Protein AF-A0A242MKW3-F1 (afdb_monomer_lite)

Radius of gyration: 62.25 Å; chains: 1; bounding box: 145×125×154 Å

Structure (mmCIF, N/CA/C/O backbone):
data_AF-A0A242MKW3-F1
#
_entry.id   AF-A0A242MKW3-F1
#
loop_
_atom_site.group_PDB
_atom_site.id
_atom_site.type_symbol
_atom_site.label_atom_id
_atom_site.label_alt_id
_atom_site.label_comp_id
_atom_site.label_asym_id
_atom_site.label_entity_id
_atom_site.label_seq_id
_atom_site.pdbx_PDB_ins_code
_atom_site.Cartn_x
_atom_site.Cartn_y
_atom_site.Cartn_z
_atom_site.occupancy
_atom_site.B_iso_or_equiv
_atom_site.auth_seq_id
_atom_site.auth_comp_id
_atom_site.auth_asym_id
_atom_site.auth_atom_id
_atom_site.pdbx_PDB_model_num
ATOM 1 N N . MET A 1 1 ? 58.991 38.875 18.013 1.00 50.00 1 MET A N 1
ATOM 2 C CA . MET A 1 1 ? 57.737 38.334 18.580 1.00 50.00 1 MET A CA 1
ATOM 3 C C . MET A 1 1 ? 56.858 37.860 17.436 1.00 50.00 1 MET A C 1
ATOM 5 O O . MET A 1 1 ? 56.317 38.708 16.744 1.00 50.00 1 MET A O 1
ATOM 9 N N . SER A 1 2 ? 56.806 36.548 17.190 1.00 48.56 2 SER A N 1
ATOM 10 C CA . SER A 1 2 ? 55.706 35.804 16.541 1.00 48.56 2 SER A CA 1
ATOM 11 C C . SER A 1 2 ? 56.197 34.374 16.295 1.00 48.56 2 SER A C 1
ATOM 13 O O . SER A 1 2 ? 57.081 34.155 15.473 1.00 48.56 2 SER A O 1
ATOM 15 N N . ASN A 1 3 ? 55.672 33.430 17.076 1.00 47.84 3 ASN A N 1
ATOM 16 C CA . ASN A 1 3 ? 55.933 31.993 16.971 1.00 47.84 3 ASN A CA 1
ATOM 17 C C . ASN A 1 3 ? 54.931 31.351 15.998 1.00 47.84 3 ASN A C 1
ATOM 19 O O . ASN A 1 3 ? 53.739 31.634 16.129 1.00 47.84 3 ASN A O 1
ATOM 23 N N . PRO A 1 4 ? 55.343 30.425 15.117 1.00 61.53 4 PRO A N 1
ATOM 24 C CA . PRO A 1 4 ? 54.418 29.502 14.475 1.00 61.53 4 PRO A CA 1
ATOM 25 C C . PRO A 1 4 ? 54.281 28.222 15.318 1.00 61.53 4 PRO A C 1
ATOM 27 O O . PRO A 1 4 ? 55.251 27.500 15.547 1.00 61.53 4 PRO A O 1
ATOM 30 N N . LEU A 1 5 ? 53.066 27.944 15.794 1.00 60.34 5 LEU A N 1
ATOM 31 C CA . LEU A 1 5 ? 52.715 26.680 16.443 1.00 60.34 5 LEU A CA 1
ATOM 32 C C . LEU A 1 5 ? 52.482 25.604 15.375 1.00 60.34 5 LEU A C 1
ATOM 34 O O . LEU A 1 5 ? 51.561 25.702 14.567 1.00 60.34 5 LEU A O 1
ATOM 38 N N . ALA A 1 6 ? 53.327 24.575 15.396 1.00 52.78 6 ALA A N 1
ATOM 39 C CA . ALA A 1 6 ? 53.144 23.334 14.661 1.00 52.78 6 ALA A CA 1
ATOM 40 C C . ALA A 1 6 ? 52.094 22.463 15.372 1.00 52.78 6 ALA A C 1
ATOM 42 O O . ALA A 1 6 ? 52.237 22.155 16.554 1.00 52.78 6 ALA A O 1
ATOM 43 N N . ILE A 1 7 ? 51.051 22.058 14.647 1.00 59.72 7 ILE A N 1
ATOM 44 C CA . ILE A 1 7 ? 50.047 21.093 15.107 1.00 59.72 7 ILE A CA 1
ATOM 45 C C . ILE A 1 7 ? 50.368 19.757 14.436 1.00 59.72 7 ILE A C 1
ATOM 47 O O . ILE A 1 7 ? 50.212 19.598 13.227 1.00 59.72 7 ILE A O 1
ATOM 51 N N . THR A 1 8 ? 50.857 18.806 15.226 1.00 57.66 8 THR A N 1
ATOM 52 C CA . THR A 1 8 ? 51.088 17.415 14.832 1.00 57.66 8 THR A CA 1
ATOM 53 C C . THR A 1 8 ? 49.835 16.583 15.126 1.00 57.66 8 THR A C 1
ATOM 55 O O . THR A 1 8 ? 49.291 16.608 16.228 1.00 57.66 8 THR A O 1
ATOM 58 N N . LEU A 1 9 ? 49.352 15.852 14.120 1.00 50.09 9 LEU A N 1
ATOM 59 C CA . LEU A 1 9 ? 48.232 14.911 14.223 1.00 50.09 9 LEU A CA 1
ATOM 60 C C . LEU A 1 9 ? 48.718 13.557 14.775 1.00 50.09 9 LEU A C 1
ATOM 62 O O . LEU A 1 9 ? 49.726 13.042 14.280 1.00 50.09 9 LEU A O 1
ATOM 66 N N . PRO A 1 10 ? 48.016 12.924 15.735 1.00 58.62 10 PRO A N 1
ATOM 67 C CA . PRO A 1 10 ? 48.330 11.565 16.146 1.00 58.62 10 PRO A CA 1
ATOM 68 C C . PRO A 1 10 ? 47.709 10.541 15.188 1.00 58.62 10 PRO A C 1
ATOM 70 O O . PRO A 1 10 ? 46.514 10.543 14.896 1.00 58.62 10 PRO A O 1
ATOM 73 N N . THR A 1 11 ? 48.561 9.633 14.721 1.00 53.22 11 THR A N 1
ATOM 74 C CA . THR A 1 11 ? 48.192 8.452 13.940 1.00 53.22 11 THR A CA 1
ATOM 75 C C . THR A 1 11 ? 47.684 7.375 14.900 1.00 53.22 11 THR A C 1
ATOM 77 O O . THR A 1 11 ? 48.479 6.765 15.610 1.00 53.22 11 THR A O 1
ATOM 80 N N . SER A 1 12 ? 46.378 7.110 14.923 1.00 51.88 12 SER A N 1
ATOM 81 C CA . SER A 1 12 ? 45.807 5.960 15.638 1.00 51.88 12 SER A CA 1
ATOM 82 C C . SER A 1 12 ? 45.319 4.922 14.631 1.00 51.88 12 SER A C 1
ATOM 84 O O . SER A 1 12 ? 44.265 5.065 14.019 1.00 51.88 12 SER A O 1
ATOM 86 N N . ARG A 1 13 ? 46.121 3.867 14.448 1.00 47.00 13 ARG A N 1
ATOM 87 C CA . ARG A 1 13 ? 45.724 2.634 13.758 1.00 47.00 13 ARG A CA 1
ATOM 88 C C . ARG A 1 13 ? 44.788 1.843 14.675 1.00 47.00 13 ARG A C 1
ATOM 90 O O . ARG A 1 13 ? 45.246 1.296 15.674 1.00 47.00 13 ARG A O 1
ATOM 97 N N . LEU A 1 14 ? 43.505 1.765 14.329 1.00 48.56 14 LEU A N 1
ATOM 98 C CA . LEU A 1 14 ? 42.605 0.739 14.851 1.00 48.56 14 LEU A CA 1
ATOM 99 C C . LEU A 1 14 ? 42.633 -0.473 13.914 1.00 48.56 14 LEU A C 1
ATOM 101 O O . LEU A 1 14 ? 42.330 -0.365 12.727 1.00 48.56 14 LEU A O 1
ATOM 105 N N . SER A 1 15 ? 42.996 -1.624 14.471 1.00 55.66 15 SER A N 1
ATOM 106 C CA . SER A 1 15 ? 42.821 -2.947 13.871 1.00 55.66 15 SER A CA 1
ATOM 107 C C . SER A 1 15 ? 41.374 -3.420 14.067 1.00 55.66 15 SER A C 1
ATOM 109 O O . SER A 1 15 ? 40.888 -3.346 15.196 1.00 55.66 15 SER A O 1
ATOM 111 N N . PRO A 1 16 ? 40.689 -3.974 13.052 1.00 56.19 16 PRO A N 1
ATOM 112 C CA . PRO A 1 16 ? 39.474 -4.746 13.277 1.00 56.19 16 PRO A CA 1
ATOM 113 C C . PRO A 1 16 ? 39.817 -6.223 13.529 1.00 56.19 16 PRO A C 1
ATOM 115 O O . PRO A 1 16 ? 40.355 -6.916 12.667 1.00 56.19 16 PRO A O 1
ATOM 118 N N . VAL A 1 17 ? 39.491 -6.700 14.730 1.00 53.84 17 VAL A N 1
ATOM 119 C CA . VAL A 1 17 ? 39.412 -8.126 15.069 1.00 53.84 17 VAL A CA 1
ATOM 120 C C . VAL A 1 17 ? 38.092 -8.664 14.510 1.00 53.84 17 VAL A C 1
ATOM 122 O O . VAL A 1 17 ? 37.020 -8.195 14.884 1.00 53.84 17 VAL A O 1
ATOM 125 N N . LEU A 1 18 ? 38.174 -9.631 13.597 1.00 54.66 18 LEU A N 1
ATOM 126 C CA . LEU A 1 18 ? 37.039 -10.421 13.114 1.00 54.66 18 LEU A CA 1
ATOM 127 C C . LEU A 1 18 ? 36.688 -11.506 14.149 1.00 54.66 18 LEU A C 1
ATOM 129 O O . LEU A 1 18 ? 37.595 -12.231 14.562 1.00 54.66 18 LEU A O 1
ATOM 133 N N . PRO A 1 19 ? 35.413 -11.689 14.537 1.00 54.78 19 PRO A N 1
ATOM 134 C CA . PRO A 1 19 ? 34.991 -12.890 15.240 1.00 54.78 19 PRO A CA 1
ATOM 135 C C . PRO A 1 19 ? 34.724 -14.028 14.244 1.00 54.78 19 PRO A C 1
ATOM 137 O O . PRO A 1 19 ? 33.912 -13.917 13.325 1.00 54.78 19 PRO A O 1
ATOM 140 N N . THR A 1 20 ? 35.420 -15.140 14.451 1.00 55.97 20 THR A N 1
ATOM 141 C CA . THR A 1 20 ? 35.155 -16.447 13.851 1.00 55.97 20 THR A CA 1
ATOM 142 C C . THR A 1 20 ? 33.848 -17.023 14.401 1.00 55.97 20 THR A C 1
ATOM 144 O O . THR A 1 20 ? 33.687 -17.201 15.606 1.00 55.97 20 THR A O 1
ATOM 147 N N . VAL A 1 21 ? 32.909 -17.330 13.507 1.00 54.38 21 VAL A N 1
ATOM 148 C CA . VAL A 1 21 ? 31.684 -18.092 13.797 1.00 54.38 21 VAL A CA 1
ATOM 149 C C . VAL A 1 21 ? 31.983 -19.595 13.692 1.00 54.38 21 VAL A C 1
ATOM 151 O O . VAL A 1 21 ? 32.580 -20.004 12.693 1.00 54.38 21 VAL A O 1
ATOM 154 N N . PRO A 1 22 ? 31.588 -20.432 14.669 1.00 55.25 22 PRO A N 1
ATOM 155 C CA . PRO A 1 22 ? 31.673 -21.881 14.538 1.00 55.25 22 PRO A CA 1
ATOM 156 C C . PRO A 1 22 ? 30.550 -22.427 13.644 1.00 55.25 22 PRO A C 1
ATOM 158 O O . PRO A 1 22 ? 29.393 -22.016 13.727 1.00 55.25 22 PRO A O 1
ATOM 161 N N . VAL A 1 23 ? 30.928 -23.367 12.780 1.00 46.97 23 VAL A N 1
ATOM 162 C CA . VAL A 1 23 ? 30.043 -24.160 11.923 1.00 46.97 23 VAL A CA 1
ATOM 163 C C . VAL A 1 23 ? 29.482 -25.298 12.771 1.00 46.97 23 VAL A C 1
ATOM 165 O O . VAL A 1 23 ? 30.193 -26.265 13.038 1.00 46.97 23 VAL A O 1
ATOM 168 N N . ASP A 1 24 ? 28.229 -25.179 13.208 1.00 38.69 24 ASP A N 1
ATOM 169 C CA . ASP A 1 24 ? 27.531 -26.274 13.878 1.00 38.69 24 ASP A CA 1
ATOM 170 C C . ASP A 1 24 ? 26.937 -27.260 12.868 1.00 38.69 24 ASP A C 1
ATOM 172 O O . ASP A 1 24 ? 26.276 -26.908 11.886 1.00 38.69 24 ASP A O 1
ATOM 176 N N . LEU A 1 25 ? 27.230 -28.525 13.153 1.00 44.09 25 LEU A N 1
ATOM 177 C CA . LEU A 1 25 ? 26.856 -29.730 12.437 1.00 44.09 25 LEU A CA 1
ATOM 178 C C . LEU A 1 25 ? 25.340 -29.829 12.215 1.00 44.09 25 LEU A C 1
ATOM 180 O O . LEU A 1 25 ? 24.537 -29.803 13.148 1.00 44.09 25 LEU A O 1
ATOM 184 N N . PHE A 1 26 ? 24.969 -30.081 10.960 1.00 39.16 26 PHE A N 1
ATOM 185 C CA . PHE A 1 26 ? 23.653 -30.565 10.557 1.00 39.16 26 PHE A CA 1
ATOM 186 C C . PHE A 1 26 ? 23.386 -31.941 11.193 1.00 39.16 26 PHE A C 1
ATOM 188 O O . PHE A 1 26 ? 23.800 -32.981 10.683 1.00 39.16 26 PHE A O 1
ATOM 195 N N . ALA A 1 27 ? 22.684 -31.945 12.326 1.00 40.56 27 ALA A N 1
ATOM 196 C CA . ALA A 1 27 ? 22.123 -33.147 12.922 1.00 40.56 27 ALA A CA 1
ATOM 197 C C . ALA A 1 27 ? 20.841 -33.551 12.174 1.00 40.56 27 ALA A C 1
ATOM 199 O O . ALA A 1 27 ? 19.815 -32.869 12.195 1.00 40.56 27 ALA A O 1
ATOM 200 N N . THR A 1 28 ? 20.928 -34.702 11.519 1.00 43.47 28 THR A N 1
ATOM 201 C CA . THR A 1 28 ? 19.850 -35.507 10.941 1.00 43.47 28 THR A CA 1
ATOM 202 C C . THR A 1 28 ? 18.649 -35.657 11.882 1.00 43.47 28 THR A C 1
ATOM 204 O O . THR A 1 28 ? 18.750 -36.286 12.934 1.00 43.47 28 THR A O 1
ATOM 207 N N . ARG A 1 29 ? 17.476 -35.157 11.470 1.00 40.22 29 ARG A N 1
ATOM 208 C CA . ARG A 1 29 ? 16.174 -35.548 12.035 1.00 40.22 29 ARG A CA 1
ATOM 209 C C . ARG A 1 29 ? 15.461 -36.493 11.072 1.00 40.22 29 ARG A C 1
ATOM 211 O O . ARG A 1 29 ? 14.950 -36.076 10.037 1.00 40.22 29 ARG A O 1
ATOM 218 N N . HIS A 1 30 ? 15.409 -37.767 11.451 1.00 40.28 30 HIS A N 1
ATOM 219 C CA . HIS A 1 30 ? 14.492 -38.746 10.882 1.00 40.28 30 HIS A CA 1
ATOM 220 C C . HIS A 1 30 ? 13.052 -38.401 11.287 1.00 40.28 30 HIS A C 1
ATOM 222 O O . HIS A 1 30 ? 12.719 -38.398 12.469 1.00 40.28 30 HIS A O 1
ATOM 228 N N . ALA A 1 31 ? 12.192 -38.147 10.301 1.00 38.94 31 ALA A N 1
ATOM 229 C CA . ALA A 1 31 ? 10.743 -38.120 10.458 1.00 38.94 31 ALA A CA 1
ATOM 230 C C . ALA A 1 31 ? 10.153 -39.273 9.633 1.00 38.94 31 ALA A C 1
ATOM 232 O O . ALA A 1 31 ? 9.879 -39.126 8.444 1.00 38.94 31 ALA A O 1
ATOM 233 N N . ALA A 1 32 ? 9.998 -40.442 10.257 1.00 41.62 32 ALA A N 1
ATOM 234 C CA . ALA A 1 32 ? 9.252 -41.551 9.676 1.00 41.62 32 ALA A CA 1
ATOM 235 C C . ALA A 1 32 ? 7.781 -41.432 10.091 1.00 41.62 32 ALA A C 1
ATOM 237 O O . ALA A 1 32 ? 7.431 -41.440 11.271 1.00 41.62 32 ALA A O 1
ATOM 238 N N . ARG A 1 33 ? 6.940 -41.262 9.073 1.00 42.91 33 ARG A N 1
ATOM 239 C CA . ARG A 1 33 ? 5.485 -41.162 9.135 1.00 42.91 33 ARG A CA 1
ATOM 240 C C . ARG A 1 33 ? 4.873 -42.473 9.630 1.00 42.91 33 ARG A C 1
ATOM 242 O O . ARG A 1 33 ? 5.120 -43.531 9.063 1.00 42.91 33 ARG A O 1
ATOM 249 N N . SER A 1 34 ? 4.015 -42.358 10.638 1.00 39.62 34 SER A N 1
ATOM 250 C CA . SER A 1 34 ? 3.065 -43.390 11.045 1.00 39.62 34 SER A CA 1
ATOM 251 C C . SER A 1 34 ? 1.879 -43.405 10.073 1.00 39.62 34 SER A C 1
ATOM 253 O O . SER A 1 34 ? 1.185 -42.398 9.916 1.00 39.62 34 SER A O 1
ATOM 255 N N . CYS A 1 35 ? 1.666 -44.533 9.396 1.00 39.25 35 CYS A N 1
ATOM 256 C CA . CYS A 1 35 ? 0.454 -44.836 8.640 1.00 39.25 35 CYS A CA 1
ATOM 257 C C . CYS A 1 35 ? 0.273 -46.352 8.544 1.00 39.25 35 CYS A C 1
ATOM 259 O O . CYS A 1 35 ? 0.926 -46.989 7.729 1.00 39.25 35 CYS A O 1
ATOM 261 N N . SER A 1 36 ? -0.662 -46.904 9.317 1.00 39.59 36 SER A N 1
ATOM 262 C CA . SER A 1 36 ? -1.521 -48.001 8.850 1.00 39.59 36 SER A CA 1
ATOM 263 C C . SER A 1 36 ? -2.632 -48.257 9.863 1.00 39.59 36 SER A C 1
ATOM 265 O O . SER A 1 36 ? -2.422 -48.758 10.963 1.00 39.59 36 SER A O 1
ATOM 267 N N . ARG A 1 37 ? -3.826 -47.847 9.443 1.00 39.62 37 ARG A N 1
ATOM 268 C CA . ARG A 1 37 ? -5.125 -47.942 10.098 1.00 39.62 37 ARG A CA 1
ATOM 269 C C . ARG A 1 37 ? -5.797 -49.205 9.557 1.00 39.62 37 ARG A C 1
ATOM 271 O O . ARG A 1 37 ? -5.978 -49.303 8.348 1.00 39.62 37 ARG A O 1
ATOM 278 N N . TRP A 1 38 ? -6.149 -50.149 10.423 1.00 43.50 38 TRP A N 1
ATOM 279 C CA . TRP A 1 38 ? -7.008 -51.295 10.109 1.00 43.50 38 TRP A CA 1
ATOM 280 C C . TRP A 1 38 ? -8.110 -51.404 11.175 1.00 43.50 38 TRP A C 1
ATOM 282 O O . TRP A 1 38 ? -7.868 -51.096 12.338 1.00 43.50 38 TRP A O 1
ATOM 292 N N . PHE A 1 39 ? -9.280 -51.878 10.729 1.00 38.06 39 PHE A N 1
ATOM 293 C CA . PHE A 1 39 ? -10.503 -52.272 11.454 1.00 38.06 39 PHE A CA 1
ATOM 294 C C . PHE A 1 39 ? -11.640 -51.238 11.675 1.00 38.06 39 PHE A C 1
ATOM 296 O O . PHE A 1 39 ? -11.553 -50.294 12.453 1.00 38.06 39 PHE A O 1
ATOM 303 N N . HIS A 1 40 ? -12.744 -51.487 10.952 1.00 42.50 40 HIS A N 1
ATOM 304 C CA . HIS A 1 40 ? -14.164 -51.180 11.255 1.00 42.50 40 HIS A CA 1
ATOM 305 C C . HIS A 1 40 ? -14.699 -52.164 12.350 1.00 42.50 40 HIS A C 1
ATOM 307 O O . HIS A 1 40 ? -13.911 -53.050 12.688 1.00 42.50 40 HIS A O 1
ATOM 313 N N . PRO A 1 41 ? -15.972 -52.158 12.864 1.00 57.44 41 PRO A N 1
ATOM 314 C CA . PRO A 1 41 ? -17.213 -51.502 12.382 1.00 57.44 41 PRO A CA 1
ATOM 315 C C . PRO A 1 41 ? -18.259 -51.016 13.446 1.00 57.44 41 PRO A C 1
ATOM 317 O O . PRO A 1 41 ? -18.102 -51.192 14.646 1.00 57.44 41 PRO A O 1
ATOM 320 N N . LEU A 1 42 ? -19.378 -50.476 12.923 1.00 42.41 42 LEU A N 1
ATOM 321 C CA . LEU A 1 42 ? -20.772 -50.455 13.432 1.00 42.41 42 LEU A CA 1
ATOM 322 C C . LEU A 1 42 ? -21.115 -49.842 14.814 1.00 42.41 42 LEU A C 1
ATOM 324 O O . LEU A 1 42 ? -20.873 -50.449 15.852 1.00 42.41 42 LEU A O 1
ATOM 328 N N . ARG A 1 43 ? -21.958 -48.790 14.806 1.00 39.66 43 ARG A N 1
ATOM 329 C CA . ARG A 1 43 ? -23.294 -48.823 15.446 1.00 39.66 43 ARG A CA 1
ATOM 330 C C . ARG A 1 43 ? -24.171 -47.622 15.073 1.00 39.66 43 ARG A C 1
ATOM 332 O O . ARG A 1 43 ? -23.730 -46.481 15.072 1.00 39.66 43 ARG A O 1
ATOM 339 N N . ALA A 1 44 ? -25.428 -47.934 14.772 1.00 43.41 44 ALA A N 1
ATOM 340 C CA . ALA A 1 44 ? -26.536 -47.014 14.566 1.00 43.41 44 ALA A CA 1
ATOM 341 C C . ALA A 1 44 ? -27.150 -46.564 15.904 1.00 43.41 44 ALA A C 1
ATOM 343 O O . ALA A 1 44 ? -27.216 -47.373 16.828 1.00 43.41 44 ALA A O 1
ATOM 344 N N . ALA A 1 45 ? -27.671 -45.334 15.964 1.00 42.06 45 ALA A N 1
ATOM 345 C CA . ALA A 1 45 ? -28.855 -44.965 16.749 1.00 42.06 45 ALA A CA 1
ATOM 346 C C . ALA A 1 45 ? -29.348 -43.561 16.350 1.00 42.06 45 ALA A C 1
ATOM 348 O O . ALA A 1 45 ? -28.590 -42.595 16.363 1.00 42.06 45 ALA A O 1
ATOM 349 N N . MET A 1 46 ? -30.630 -43.481 15.996 1.00 45.88 46 MET A N 1
ATOM 350 C CA . MET A 1 46 ? -31.421 -42.257 15.856 1.00 45.88 46 MET A CA 1
ATOM 351 C C . MET A 1 46 ? -31.741 -41.637 17.225 1.00 45.88 46 MET A C 1
ATOM 353 O O . MET A 1 46 ? -32.026 -42.389 18.153 1.00 45.88 46 MET A O 1
ATOM 357 N N . ALA A 1 47 ? -31.849 -40.304 17.305 1.00 41.34 47 ALA A N 1
ATOM 358 C CA . ALA A 1 47 ? -32.839 -39.613 18.144 1.00 41.34 47 ALA A CA 1
ATOM 359 C C . ALA A 1 47 ? -32.962 -38.121 17.766 1.00 41.34 47 ALA A C 1
ATOM 361 O O . ALA A 1 47 ? -31.976 -37.397 17.672 1.00 41.34 47 ALA A O 1
ATOM 362 N N . VAL A 1 48 ? -34.207 -37.695 17.564 1.00 46.41 48 VAL A N 1
ATOM 363 C CA . VAL A 1 48 ? -34.705 -36.336 17.295 1.00 46.41 48 VAL A CA 1
ATOM 364 C C . VAL A 1 48 ? -35.150 -35.704 18.622 1.00 46.41 48 VAL A C 1
ATOM 366 O O . VAL A 1 48 ? -35.832 -36.410 19.356 1.00 46.41 48 VAL A O 1
ATOM 369 N N . LEU A 1 49 ? -34.853 -34.420 18.906 1.00 43.69 49 LEU A N 1
ATOM 370 C CA . LEU A 1 49 ? -35.825 -33.386 19.357 1.00 43.69 49 LEU A CA 1
ATOM 371 C C . LEU A 1 49 ? -35.167 -32.010 19.630 1.00 43.69 49 LEU A C 1
ATOM 373 O O . LEU A 1 49 ? -34.026 -31.921 20.068 1.00 43.69 49 LEU A O 1
ATOM 377 N N . ALA A 1 50 ? -35.932 -30.947 19.371 1.00 42.09 50 ALA A N 1
ATOM 378 C CA . ALA A 1 50 ? -35.589 -29.523 19.420 1.00 42.09 50 ALA A CA 1
ATOM 379 C C . ALA A 1 50 ? -35.826 -28.846 20.793 1.00 42.09 50 ALA A C 1
ATOM 381 O O . ALA A 1 50 ? -36.696 -29.291 21.533 1.00 42.09 50 ALA A O 1
ATOM 382 N N . CYS A 1 51 ? -35.122 -27.732 21.081 1.00 32.53 51 CYS A N 1
ATOM 383 C CA . CYS A 1 51 ? -35.694 -26.383 21.326 1.00 32.53 51 CYS A CA 1
ATOM 384 C C . CYS A 1 51 ? -34.661 -25.340 21.836 1.00 32.53 51 CYS A C 1
ATOM 386 O O . CYS A 1 51 ? -33.965 -25.554 22.819 1.00 32.53 51 CYS A O 1
ATOM 388 N N . ALA A 1 52 ? -34.634 -24.210 21.115 1.00 44.38 52 ALA A N 1
ATOM 389 C CA . ALA A 1 52 ? -34.286 -22.807 21.408 1.00 44.38 52 ALA A CA 1
ATOM 390 C C . ALA A 1 52 ? -33.547 -22.362 22.699 1.00 44.38 52 ALA A C 1
ATOM 392 O O . ALA A 1 52 ? -33.987 -22.613 23.815 1.00 44.38 52 ALA A O 1
ATOM 393 N N . GLY A 1 53 ? -32.553 -21.476 22.507 1.00 36.00 53 GLY A N 1
ATOM 394 C CA . GLY A 1 53 ? -32.029 -20.544 23.519 1.00 36.00 53 GLY A CA 1
ATOM 395 C C . GLY A 1 53 ? -30.865 -19.679 22.999 1.00 36.00 53 GLY A C 1
ATOM 396 O O . GLY A 1 53 ? -29.776 -20.182 22.764 1.00 36.00 53 GLY A O 1
ATOM 397 N N . PHE A 1 54 ? -31.123 -18.388 22.788 1.00 44.59 54 PHE A N 1
ATOM 398 C CA . PHE A 1 54 ? -30.262 -17.324 22.233 1.00 44.59 54 PHE A CA 1
ATOM 399 C C . PHE A 1 54 ? -29.113 -16.891 23.174 1.00 44.59 54 PHE A C 1
ATOM 401 O O . PHE A 1 54 ? -29.427 -16.580 24.315 1.00 44.59 54 PHE A O 1
ATOM 408 N N . VAL A 1 55 ? -27.868 -16.706 22.685 1.00 41.59 55 VAL A N 1
ATOM 409 C CA . VAL A 1 55 ? -26.926 -15.618 23.086 1.00 41.59 55 VAL A CA 1
ATOM 410 C C . VAL A 1 55 ? -25.943 -15.321 21.932 1.00 41.59 55 VAL A C 1
ATOM 412 O O . VAL A 1 55 ? -25.437 -16.226 21.275 1.00 41.59 55 VAL A O 1
ATOM 415 N N . GLN A 1 56 ? -25.718 -14.030 21.673 1.00 44.34 56 GLN A N 1
ATOM 416 C CA . GLN A 1 56 ? -24.922 -13.437 20.592 1.00 44.34 56 GLN A CA 1
ATOM 417 C C . GLN A 1 56 ? -23.403 -13.378 20.856 1.00 44.34 56 GLN A C 1
ATOM 419 O O . GLN A 1 56 ? -22.961 -13.345 21.999 1.00 44.34 56 GLN A O 1
ATOM 424 N N . ALA A 1 57 ? -22.678 -13.175 19.743 1.00 38.38 57 ALA A N 1
ATOM 425 C CA . ALA A 1 57 ? -21.402 -12.458 19.579 1.00 38.38 57 ALA A CA 1
ATOM 426 C C . ALA A 1 57 ? -20.107 -13.286 19.437 1.00 38.38 57 ALA A C 1
ATOM 428 O O . ALA A 1 57 ? -19.381 -13.524 20.393 1.00 38.38 57 ALA A O 1
ATOM 429 N N . ALA A 1 58 ? -19.751 -13.568 18.179 1.00 36.88 58 ALA A N 1
ATOM 430 C CA . ALA A 1 58 ? -18.386 -13.434 17.662 1.00 36.88 58 ALA A CA 1
ATOM 431 C C . ALA A 1 58 ? -18.461 -13.326 16.129 1.00 36.88 58 ALA A C 1
ATOM 433 O O . ALA A 1 58 ? -18.780 -14.294 15.440 1.00 36.88 58 ALA A O 1
ATOM 434 N N . THR A 1 59 ? -18.213 -12.140 15.574 1.00 45.16 59 THR A N 1
ATOM 435 C CA . THR A 1 59 ? -18.103 -11.928 14.125 1.00 45.16 59 THR A CA 1
ATOM 436 C C . THR A 1 59 ? -16.771 -12.486 13.627 1.00 45.16 59 THR A C 1
ATOM 438 O O . THR A 1 59 ? -15.801 -11.760 13.419 1.00 45.16 59 THR A O 1
ATOM 441 N N . ALA A 1 60 ? -16.721 -13.803 13.438 1.00 36.16 60 ALA A N 1
ATOM 442 C CA . ALA A 1 60 ? -15.679 -14.451 12.659 1.00 36.16 60 ALA A CA 1
ATOM 443 C C . ALA A 1 60 ? -15.907 -14.126 11.175 1.00 36.16 60 ALA A C 1
ATOM 445 O O . ALA A 1 60 ? -16.963 -14.414 10.612 1.00 36.16 60 ALA A O 1
ATOM 446 N N . GLN A 1 61 ? -14.921 -13.480 10.556 1.00 44.69 61 GLN A N 1
ATOM 447 C CA . GLN A 1 61 ? -14.900 -13.192 9.127 1.00 44.69 61 GLN A CA 1
ATOM 448 C C . GLN A 1 61 ? -14.924 -14.517 8.359 1.00 44.69 61 GLN A C 1
ATOM 450 O O . GLN A 1 61 ? -14.002 -15.325 8.454 1.00 44.69 61 GLN A O 1
ATOM 455 N N . THR A 1 62 ? -15.999 -14.749 7.615 1.00 41.81 62 THR A N 1
ATOM 456 C CA . THR A 1 62 ? -16.104 -15.871 6.690 1.00 41.81 62 THR A CA 1
ATOM 457 C C . THR A 1 62 ? -15.138 -15.654 5.518 1.00 41.81 62 THR A C 1
ATOM 459 O O . THR A 1 62 ? -15.104 -14.562 4.939 1.00 41.81 62 THR A O 1
ATOM 462 N N . PRO A 1 63 ? -14.330 -16.657 5.132 1.00 41.66 63 PRO A N 1
ATOM 463 C CA . PRO A 1 63 ? -13.569 -16.589 3.894 1.00 41.66 63 PRO A CA 1
ATOM 464 C C . PRO A 1 63 ? -14.544 -16.577 2.711 1.00 41.66 63 PRO A C 1
ATOM 466 O O . PRO A 1 63 ? -15.482 -17.372 2.639 1.00 41.66 63 PRO A O 1
ATOM 469 N N . ARG A 1 64 ? -14.336 -15.627 1.796 1.00 46.31 64 ARG A N 1
ATOM 470 C CA . ARG A 1 64 ? -15.115 -15.473 0.561 1.00 46.31 64 ARG A CA 1
ATOM 471 C C . ARG A 1 64 ? -15.047 -16.765 -0.274 1.00 46.31 64 ARG A C 1
ATOM 473 O O . ARG A 1 64 ? -13.975 -17.368 -0.330 1.00 46.31 64 ARG A O 1
ATOM 480 N N . PRO A 1 65 ? -16.131 -17.169 -0.963 1.00 45.44 65 PRO A N 1
ATOM 481 C CA . PRO A 1 65 ? -16.063 -1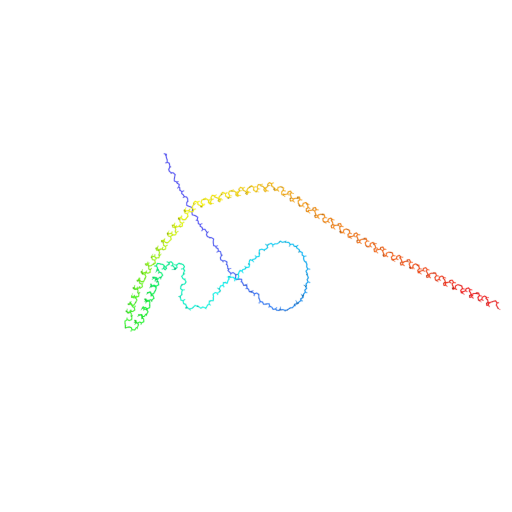8.264 -1.920 1.00 45.44 65 PRO A CA 1
ATOM 482 C C . PRO A 1 65 ? -15.107 -17.889 -3.057 1.00 45.44 65 PRO A C 1
ATOM 484 O O . PRO A 1 65 ? -15.223 -16.831 -3.678 1.00 45.44 65 PRO A O 1
ATOM 487 N N . ILE A 1 66 ? -14.139 -18.765 -3.295 1.00 45.62 66 ILE A N 1
ATOM 488 C CA . ILE A 1 66 ? -13.241 -18.715 -4.443 1.00 45.62 66 ILE A CA 1
ATOM 489 C C . ILE A 1 66 ? -14.103 -18.951 -5.690 1.00 45.62 66 ILE A C 1
ATOM 491 O O . ILE A 1 66 ? -14.803 -19.957 -5.787 1.00 45.62 66 ILE A O 1
ATOM 495 N N . ASN A 1 67 ? -14.080 -17.997 -6.622 1.00 41.38 67 ASN A N 1
ATOM 496 C CA . ASN A 1 67 ? -14.689 -18.145 -7.943 1.00 41.38 67 ASN A CA 1
ATOM 497 C C . ASN A 1 67 ? -14.104 -19.384 -8.654 1.00 41.38 67 ASN A C 1
ATOM 499 O O . ASN A 1 67 ? -12.878 -19.498 -8.715 1.00 41.38 67 ASN A O 1
ATOM 503 N N . PRO A 1 68 ? -14.917 -20.259 -9.276 1.00 44.97 68 PRO A N 1
ATOM 504 C CA . PRO A 1 68 ? -14.443 -21.392 -10.080 1.00 44.97 68 PRO A CA 1
ATOM 505 C C . PRO A 1 68 ? -13.941 -20.943 -11.469 1.00 44.97 68 PRO A C 1
ATOM 507 O O . PRO A 1 68 ? -14.258 -21.553 -12.483 1.00 44.97 68 PRO A O 1
ATOM 510 N N . GLY A 1 69 ? -13.201 -19.833 -11.524 1.00 44.22 69 GLY A N 1
ATOM 511 C CA . GLY A 1 69 ? -12.684 -19.224 -12.755 1.00 44.22 69 GLY A CA 1
ATOM 512 C C . GLY A 1 69 ? -11.161 -19.112 -12.809 1.00 44.22 69 GLY A C 1
ATOM 513 O O . GLY A 1 69 ? -10.620 -18.711 -13.831 1.00 44.22 69 GLY A O 1
ATOM 514 N N . THR A 1 70 ? -10.447 -19.476 -11.742 1.00 49.06 70 THR A N 1
ATOM 515 C CA . THR A 1 70 ? -8.985 -19.606 -11.770 1.00 49.06 70 THR A CA 1
ATOM 516 C C . THR A 1 70 ? -8.620 -21.075 -11.911 1.00 49.06 70 THR A C 1
ATOM 518 O O . THR A 1 70 ? -8.088 -21.696 -10.990 1.00 49.06 70 THR A O 1
ATOM 521 N N . SER A 1 71 ? -8.953 -21.650 -13.065 1.00 40.97 71 SER A N 1
ATOM 522 C CA . SER A 1 71 ? -8.282 -22.850 -13.544 1.00 40.97 71 SER A CA 1
ATOM 523 C C . SER A 1 71 ? -6.823 -22.476 -13.794 1.00 40.97 71 SER A C 1
ATOM 525 O O . SER A 1 71 ? -6.502 -21.791 -14.764 1.00 40.97 71 SER A O 1
ATOM 527 N N . VAL A 1 72 ? -5.942 -22.888 -12.885 1.00 40.19 72 VAL A N 1
ATOM 528 C CA . VAL A 1 72 ? -4.534 -23.081 -13.219 1.00 40.19 72 VAL A CA 1
ATOM 529 C C . VAL A 1 72 ? -4.530 -24.188 -14.259 1.00 40.19 72 VAL A C 1
ATOM 531 O O . VAL A 1 72 ? -4.811 -25.342 -13.946 1.00 40.19 72 VAL A O 1
ATOM 534 N N . THR A 1 73 ? -4.313 -23.819 -15.513 1.00 43.75 73 THR A N 1
ATOM 535 C CA . THR A 1 73 ? -4.079 -24.777 -16.582 1.00 43.75 73 THR A CA 1
ATOM 536 C C . THR A 1 73 ? -2.750 -25.457 -16.271 1.00 43.75 73 THR A C 1
ATOM 538 O O . THR A 1 73 ? -1.685 -24.878 -16.487 1.00 43.75 73 THR A O 1
ATOM 541 N N . GLU A 1 74 ? -2.799 -26.661 -15.701 1.00 40.97 74 GLU A N 1
ATOM 542 C CA . GLU A 1 74 ? -1.670 -27.584 -15.756 1.00 40.97 74 GLU A CA 1
ATOM 543 C C . GLU A 1 74 ? -1.349 -27.786 -17.237 1.00 40.97 74 GLU A C 1
ATOM 545 O O . GLU A 1 74 ? -2.146 -28.337 -17.995 1.00 40.97 74 GLU A O 1
ATOM 550 N N . SER A 1 75 ? -0.211 -27.245 -17.672 1.00 40.44 75 SER A N 1
ATOM 551 C CA . SER A 1 75 ? 0.329 -27.558 -18.989 1.00 40.44 75 SER A CA 1
ATOM 552 C C . SER A 1 75 ? 0.796 -29.012 -18.956 1.00 40.44 75 SER A C 1
ATOM 554 O O . SER A 1 75 ? 1.656 -29.331 -18.129 1.00 40.44 75 SER A O 1
ATOM 556 N N . PRO A 1 76 ? 0.267 -29.897 -19.817 1.00 40.72 76 PRO A N 1
ATOM 557 C CA . PRO A 1 76 ? 0.847 -31.215 -19.991 1.00 40.72 76 PRO A CA 1
ATOM 558 C C . PRO A 1 76 ? 2.263 -31.052 -20.557 1.00 40.72 76 PRO A C 1
ATOM 560 O O . PRO A 1 76 ? 2.471 -30.531 -21.653 1.00 40.72 76 PRO A O 1
ATOM 563 N N . LEU A 1 77 ? 3.248 -31.473 -19.768 1.00 39.47 77 LEU A N 1
ATOM 564 C CA . LEU A 1 77 ? 4.568 -31.854 -20.253 1.00 39.47 77 LEU A CA 1
ATOM 565 C C . LEU A 1 77 ? 4.374 -33.129 -21.071 1.00 39.47 77 LEU A C 1
ATOM 567 O O . LEU A 1 77 ? 4.345 -34.189 -20.471 1.00 39.47 77 LEU A O 1
ATOM 571 N N . ASP A 1 78 ? 4.122 -33.002 -22.374 1.00 44.72 78 ASP A N 1
ATOM 572 C CA . ASP A 1 78 ? 4.446 -33.975 -23.431 1.00 44.72 78 ASP A CA 1
ATOM 573 C C . ASP A 1 78 ? 3.740 -33.551 -24.730 1.00 44.72 78 ASP A C 1
ATOM 575 O O . ASP A 1 78 ? 2.632 -33.980 -25.012 1.00 44.72 78 ASP A O 1
ATOM 579 N N . ASP A 1 79 ? 4.367 -32.641 -25.483 1.00 34.88 79 ASP A N 1
ATOM 580 C CA . ASP A 1 79 ? 4.350 -32.617 -26.960 1.00 34.88 79 ASP A CA 1
ATOM 581 C C . ASP A 1 79 ? 5.251 -31.479 -27.466 1.00 34.88 79 ASP A C 1
ATOM 583 O O . ASP A 1 79 ? 4.841 -30.457 -28.017 1.00 34.88 79 ASP A O 1
ATOM 587 N N . ALA A 1 80 ? 6.552 -31.646 -27.241 1.00 42.22 80 ALA A N 1
ATOM 588 C CA . ALA A 1 80 ? 7.571 -30.804 -27.844 1.00 42.22 80 ALA A CA 1
ATOM 589 C C . ALA A 1 80 ? 8.005 -31.388 -29.198 1.00 42.22 80 ALA A C 1
ATOM 591 O O . ALA A 1 80 ? 9.089 -31.963 -29.291 1.00 42.22 80 ALA A O 1
ATOM 592 N N . ARG A 1 81 ? 7.209 -31.199 -30.265 1.00 41.09 81 ARG A N 1
ATOM 593 C CA . ARG A 1 81 ? 7.753 -31.011 -31.627 1.00 41.09 81 ARG A CA 1
ATOM 594 C C . ARG A 1 81 ? 6.723 -30.463 -32.625 1.00 41.09 81 ARG A C 1
ATOM 596 O O . ARG A 1 81 ? 5.682 -31.061 -32.842 1.00 41.09 81 ARG A O 1
ATOM 603 N N . ALA A 1 82 ? 7.156 -29.417 -33.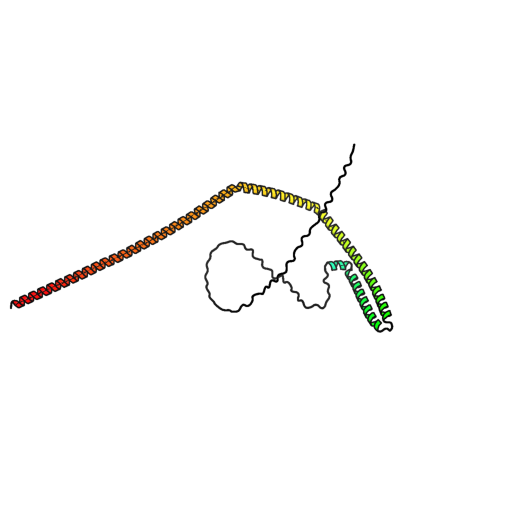334 1.00 37.44 82 ALA A N 1
ATOM 604 C CA . ALA A 1 82 ? 6.620 -28.865 -34.584 1.00 37.44 82 ALA A CA 1
ATOM 605 C C . ALA A 1 82 ? 5.448 -27.869 -34.477 1.00 37.44 82 ALA A C 1
ATOM 607 O O . ALA A 1 82 ? 4.285 -28.202 -34.652 1.00 37.44 82 ALA A O 1
ATOM 608 N N . THR A 1 83 ? 5.771 -26.583 -34.338 1.00 36.00 83 THR A N 1
ATOM 609 C CA . THR A 1 83 ? 5.744 -25.588 -35.434 1.00 36.00 83 THR A CA 1
ATOM 610 C C . THR A 1 83 ? 6.102 -24.218 -34.851 1.00 36.00 83 THR A C 1
ATOM 612 O O . THR A 1 83 ? 5.582 -23.806 -33.821 1.00 36.00 83 THR A O 1
ATOM 615 N N . GLY A 1 84 ? 7.066 -23.533 -35.467 1.00 43.19 84 GLY A N 1
ATOM 616 C CA . GLY A 1 84 ? 7.519 -22.222 -35.017 1.00 43.19 84 GLY A CA 1
ATOM 617 C C . GLY A 1 84 ? 6.515 -21.133 -35.378 1.00 43.19 84 GLY A C 1
ATOM 618 O O . GLY A 1 84 ? 6.368 -20.795 -36.549 1.00 43.19 84 GLY A O 1
ATOM 619 N N . ALA A 1 85 ? 5.886 -20.548 -34.368 1.00 36.56 85 ALA A N 1
ATOM 620 C CA . ALA A 1 85 ? 5.290 -19.225 -34.452 1.00 36.56 85 ALA A CA 1
ATOM 621 C C . ALA A 1 85 ? 5.744 -18.443 -33.216 1.00 36.56 85 ALA A C 1
ATOM 623 O O . ALA A 1 85 ? 5.326 -18.731 -32.097 1.00 36.56 85 ALA A O 1
ATOM 624 N N . ASN A 1 86 ? 6.658 -17.493 -33.427 1.00 41.62 86 ASN A N 1
ATOM 625 C CA . ASN A 1 86 ? 7.051 -16.516 -32.419 1.00 41.62 86 ASN A CA 1
ATOM 626 C C . ASN A 1 86 ? 5.798 -15.755 -31.971 1.00 41.62 86 ASN A C 1
ATOM 628 O O . ASN A 1 86 ? 5.223 -14.999 -32.753 1.00 41.62 86 ASN A O 1
ATOM 632 N N . ALA A 1 87 ? 5.382 -15.939 -30.720 1.00 41.44 87 ALA A N 1
ATOM 633 C CA . ALA A 1 87 ? 4.501 -14.987 -30.066 1.00 41.44 87 ALA A CA 1
ATOM 634 C C . ALA A 1 87 ? 5.332 -13.723 -29.813 1.00 41.44 87 ALA A C 1
ATOM 636 O O . ALA A 1 87 ? 6.125 -13.679 -28.875 1.00 41.44 87 ALA A O 1
ATOM 637 N N . ALA A 1 88 ? 5.211 -12.748 -30.715 1.00 44.75 88 ALA A N 1
ATOM 638 C CA . ALA A 1 88 ? 5.890 -11.465 -30.621 1.00 44.75 88 ALA A CA 1
ATOM 639 C C . ALA A 1 88 ? 5.512 -10.777 -29.301 1.00 44.75 88 ALA A C 1
ATOM 641 O O . ALA A 1 88 ? 4.340 -10.497 -29.038 1.00 44.75 88 ALA A O 1
ATOM 642 N N . SER A 1 89 ? 6.513 -10.524 -28.466 1.00 42.03 89 SER A N 1
ATOM 643 C CA . SER A 1 89 ? 6.394 -9.647 -27.309 1.00 42.03 89 SER A CA 1
ATOM 644 C C . SER A 1 89 ? 6.200 -8.204 -27.809 1.00 42.03 89 SER A C 1
ATOM 646 O O . SER A 1 89 ? 6.629 -7.885 -28.917 1.00 42.03 89 SER A O 1
ATOM 648 N N . PRO A 1 90 ? 5.601 -7.277 -27.041 1.00 50.91 90 PRO A N 1
ATOM 649 C CA . PRO A 1 90 ? 5.456 -5.881 -27.476 1.00 50.91 90 PRO A CA 1
ATOM 650 C C . PRO A 1 90 ? 6.803 -5.206 -27.807 1.00 50.91 90 PRO A C 1
ATOM 652 O O . PRO A 1 90 ? 6.842 -4.309 -28.637 1.00 50.91 90 PRO A O 1
ATOM 655 N N . ALA A 1 91 ? 7.914 -5.694 -27.241 1.00 52.12 91 ALA A N 1
ATOM 656 C CA . ALA A 1 91 ? 9.269 -5.286 -27.624 1.00 52.12 91 ALA A CA 1
ATOM 657 C C . ALA A 1 91 ? 9.684 -5.751 -29.038 1.00 52.12 91 ALA A C 1
ATOM 659 O O . ALA A 1 91 ? 10.458 -5.068 -29.704 1.00 52.12 91 ALA A O 1
ATOM 660 N N . ASP A 1 92 ? 9.154 -6.881 -29.512 1.00 48.25 92 ASP A N 1
ATOM 661 C CA . ASP A 1 92 ? 9.412 -7.405 -30.857 1.00 48.25 92 ASP A CA 1
ATOM 662 C C . ASP A 1 92 ? 8.603 -6.636 -31.918 1.00 48.25 92 ASP A C 1
ATOM 664 O O . ASP A 1 92 ? 9.077 -6.431 -33.033 1.00 48.25 92 ASP A O 1
ATOM 668 N N . ALA A 1 93 ? 7.418 -6.127 -31.556 1.00 52.81 93 ALA A N 1
ATOM 669 C CA . ALA A 1 93 ? 6.580 -5.322 -32.449 1.00 52.81 93 ALA A CA 1
ATOM 670 C C . ALA A 1 93 ? 7.213 -3.956 -32.798 1.00 52.81 93 ALA A C 1
ATOM 672 O O . ALA A 1 93 ? 7.156 -3.528 -33.951 1.00 52.81 93 ALA A O 1
ATOM 673 N N . ASP A 1 94 ? 7.865 -3.295 -31.833 1.00 55.03 94 ASP A N 1
ATOM 674 C CA . ASP A 1 94 ? 8.616 -2.050 -32.067 1.00 55.03 94 ASP A CA 1
ATOM 675 C C . ASP A 1 94 ? 9.962 -2.297 -32.783 1.00 55.03 94 ASP A C 1
ATOM 677 O O . ASP A 1 94 ? 10.414 -1.471 -33.585 1.00 55.03 94 ASP A O 1
ATOM 681 N N . ALA A 1 95 ? 10.601 -3.451 -32.545 1.00 55.19 95 ALA A N 1
ATOM 682 C CA . ALA A 1 95 ? 11.824 -3.856 -33.244 1.00 55.19 95 ALA A CA 1
ATOM 683 C C . ALA A 1 95 ? 11.587 -4.122 -34.745 1.00 55.19 95 ALA A C 1
ATOM 685 O O . ALA A 1 95 ? 12.460 -3.842 -35.578 1.00 55.19 95 ALA A O 1
ATOM 686 N N . ASP A 1 96 ? 10.397 -4.605 -35.108 1.00 61.19 96 ASP A N 1
ATOM 687 C CA . ASP A 1 96 ? 10.015 -4.845 -36.500 1.00 61.19 96 ASP A CA 1
ATOM 688 C C . ASP A 1 96 ? 9.613 -3.572 -37.265 1.00 61.19 96 ASP A C 1
ATOM 690 O O . ASP A 1 96 ? 9.764 -3.541 -38.488 1.00 61.19 96 ASP A O 1
ATOM 694 N N . ALA A 1 97 ? 9.219 -2.480 -36.593 1.00 68.38 97 ALA A N 1
ATOM 695 C CA . ALA A 1 97 ? 8.889 -1.207 -37.256 1.00 68.38 97 ALA A CA 1
ATOM 696 C C . ALA A 1 97 ? 10.078 -0.609 -38.037 1.00 68.38 97 ALA A C 1
ATOM 698 O O . ALA A 1 97 ? 9.911 -0.016 -39.101 1.00 68.38 97 ALA A O 1
ATOM 699 N N . ASN A 1 98 ? 11.296 -0.814 -37.532 1.00 78.94 98 ASN A N 1
ATOM 700 C CA . ASN A 1 98 ? 12.544 -0.405 -38.182 1.00 78.94 98 ASN A CA 1
ATOM 701 C C . ASN A 1 98 ? 13.202 -1.550 -38.979 1.00 78.94 98 ASN A C 1
ATOM 703 O O . ASN A 1 98 ? 14.319 -1.403 -39.491 1.00 78.94 98 ASN A O 1
ATOM 707 N N . GLY A 1 99 ? 12.534 -2.705 -39.071 1.00 86.88 99 GLY A N 1
ATOM 708 C CA . GLY A 1 99 ? 13.001 -3.894 -39.780 1.00 86.88 99 GLY A CA 1
ATOM 709 C C . GLY A 1 99 ? 14.241 -4.553 -39.170 1.00 86.88 99 GLY A C 1
ATOM 710 O O . GLY A 1 99 ? 14.965 -5.243 -39.892 1.00 86.88 99 GLY A O 1
ATOM 711 N N . PHE A 1 100 ? 14.530 -4.335 -37.881 1.00 92.75 100 PHE A N 1
ATOM 712 C CA . PHE A 1 100 ? 15.709 -4.917 -37.230 1.00 92.75 100 PHE A CA 1
ATOM 713 C C . PHE A 1 100 ? 15.612 -6.443 -37.144 1.00 92.75 100 PHE A C 1
ATOM 715 O O . PHE A 1 100 ? 16.586 -7.125 -37.465 1.00 92.75 100 PHE A O 1
ATOM 722 N N . GLY A 1 101 ? 14.436 -6.979 -36.799 1.00 91.19 101 GLY A N 1
ATOM 723 C CA . GLY A 1 101 ? 14.194 -8.424 -36.733 1.00 91.19 101 GLY A CA 1
ATOM 724 C C . GLY A 1 101 ? 14.407 -9.114 -38.083 1.00 91.19 101 GLY A C 1
ATOM 725 O O . GLY A 1 101 ? 15.104 -10.127 -38.176 1.00 91.19 101 GLY A O 1
ATOM 726 N N . ALA A 1 102 ? 13.901 -8.514 -39.163 1.00 93.06 102 ALA A N 1
ATOM 727 C CA . ALA A 1 102 ? 14.105 -9.014 -40.523 1.00 93.06 102 ALA A CA 1
ATOM 728 C C . ALA A 1 102 ? 15.587 -9.007 -40.948 1.00 93.06 102 ALA A C 1
ATOM 730 O O . ALA A 1 102 ? 16.067 -9.988 -41.525 1.00 93.06 102 ALA A O 1
ATOM 731 N N . ARG A 1 103 ? 16.333 -7.932 -40.643 1.00 93.38 103 ARG A N 1
ATOM 732 C CA . ARG A 1 103 ? 17.775 -7.851 -40.939 1.00 93.38 103 ARG A CA 1
ATOM 733 C C . ARG A 1 103 ? 18.583 -8.862 -40.123 1.00 93.38 103 ARG A C 1
ATOM 735 O O . ARG A 1 103 ? 19.464 -9.509 -40.685 1.00 93.38 103 ARG A O 1
ATOM 742 N N . GLN A 1 104 ? 18.246 -9.056 -38.849 1.00 94.88 104 GLN A N 1
ATOM 743 C CA . GLN A 1 104 ? 18.881 -10.063 -38.000 1.00 94.88 104 GLN A CA 1
ATOM 744 C C . GLN A 1 104 ? 18.663 -11.477 -38.554 1.00 94.88 104 GLN A C 1
ATOM 746 O O . GLN A 1 104 ? 19.623 -12.209 -38.781 1.00 94.88 104 GLN A O 1
ATOM 751 N N . LYS A 1 105 ? 17.420 -11.821 -38.907 1.00 95.56 105 LYS A N 1
ATOM 752 C CA . LYS A 1 105 ? 17.080 -13.125 -39.493 1.00 95.56 105 LYS A CA 1
ATOM 753 C C . LYS A 1 105 ? 17.828 -13.404 -40.802 1.00 95.56 105 LYS A C 1
ATOM 755 O O . LYS A 1 105 ? 18.223 -14.541 -41.064 1.00 95.56 105 LYS A O 1
ATOM 760 N N . ALA A 1 106 ? 18.048 -12.379 -41.627 1.00 95.50 106 ALA A N 1
ATOM 761 C CA . ALA A 1 106 ? 18.845 -12.507 -42.846 1.00 95.50 106 ALA A CA 1
ATOM 762 C C . ALA A 1 106 ? 20.331 -12.791 -42.546 1.00 95.50 106 ALA A C 1
ATOM 764 O O . ALA A 1 106 ? 20.957 -13.582 -43.255 1.00 95.50 106 ALA A O 1
ATOM 765 N N . LEU A 1 107 ? 20.897 -12.188 -41.493 1.00 96.62 107 LEU A N 1
ATOM 766 C CA . LEU A 1 107 ? 22.267 -12.468 -41.043 1.00 96.62 107 LEU A CA 1
ATOM 767 C C . LEU A 1 107 ? 22.400 -13.883 -40.472 1.00 96.62 107 LEU A C 1
ATOM 769 O O . LEU A 1 107 ? 23.372 -14.572 -40.787 1.00 96.62 107 LEU A O 1
ATOM 773 N N . ASP A 1 108 ? 21.406 -14.340 -39.714 1.00 96.12 108 ASP A N 1
ATOM 774 C CA . ASP A 1 108 ? 21.369 -15.699 -39.168 1.00 96.12 108 ASP A CA 1
ATOM 775 C C . ASP A 1 108 ? 21.280 -16.738 -40.294 1.00 96.12 108 ASP A C 1
ATOM 777 O O . ASP A 1 108 ? 22.088 -17.664 -40.348 1.00 96.12 108 ASP A O 1
ATOM 781 N N . THR A 1 109 ? 20.409 -16.505 -41.282 1.00 97.56 109 THR A N 1
ATOM 782 C CA . THR A 1 109 ? 20.296 -17.359 -42.479 1.00 97.56 109 THR A CA 1
ATOM 783 C C . THR A 1 109 ? 21.625 -17.437 -43.242 1.00 97.56 109 THR A C 1
ATOM 785 O O . THR A 1 109 ? 22.058 -18.517 -43.639 1.00 97.56 109 THR A O 1
ATOM 788 N N . ARG A 1 110 ? 22.333 -16.309 -43.410 1.00 96.81 110 ARG A N 1
ATOM 789 C CA . ARG A 1 110 ? 23.657 -16.285 -44.063 1.00 96.81 110 ARG A CA 1
ATOM 790 C C . ARG A 1 110 ? 24.725 -17.028 -43.266 1.00 96.81 110 ARG A C 1
ATOM 792 O O . ARG A 1 110 ? 25.634 -17.610 -43.860 1.00 96.81 110 ARG A O 1
ATOM 799 N N . SER A 1 111 ? 24.634 -17.011 -41.939 1.00 97.69 111 SER A N 1
ATOM 800 C CA . SER A 1 111 ? 25.518 -17.781 -41.061 1.00 97.69 111 SER A CA 1
ATOM 801 C C . SER A 1 111 ? 25.272 -19.282 -41.218 1.00 97.69 111 SER A C 1
ATOM 803 O O . SER A 1 111 ? 26.217 -20.057 -41.398 1.00 97.69 111 SER A O 1
ATOM 805 N N . GLU A 1 112 ? 24.007 -19.700 -41.227 1.00 97.75 112 GLU A N 1
ATOM 806 C CA . GLU A 1 112 ? 23.609 -21.090 -41.463 1.00 97.75 112 GLU A CA 1
ATOM 807 C C . GLU A 1 112 ? 24.062 -21.581 -42.841 1.00 97.75 112 GLU A C 1
ATOM 809 O O . GLU A 1 112 ? 24.702 -22.630 -42.941 1.00 97.75 112 GLU A O 1
ATOM 814 N N . GLU A 1 113 ? 23.831 -20.790 -43.890 1.00 96.88 113 GLU A N 1
ATOM 815 C CA . GLU A 1 113 ? 24.278 -21.110 -45.244 1.00 96.88 113 GLU A CA 1
ATOM 816 C C . GLU A 1 113 ? 25.808 -21.224 -45.318 1.00 96.88 113 GLU A C 1
ATOM 818 O O . GLU A 1 113 ? 26.336 -22.166 -45.912 1.00 96.88 113 GLU A O 1
ATOM 823 N N . ASN A 1 114 ? 26.549 -20.319 -44.670 1.00 97.69 114 ASN A N 1
ATOM 824 C CA . ASN A 1 114 ? 28.007 -20.397 -44.624 1.00 97.69 114 ASN A CA 1
ATOM 825 C C . ASN A 1 114 ? 28.501 -21.689 -43.954 1.00 97.69 114 ASN A C 1
ATOM 827 O O . ASN A 1 114 ? 29.419 -22.342 -44.462 1.00 97.69 114 ASN A O 1
ATOM 831 N N . ASN A 1 115 ? 27.873 -22.084 -42.844 1.00 96.44 115 ASN A N 1
ATOM 832 C CA . ASN A 1 115 ? 28.191 -23.328 -42.147 1.00 96.44 115 ASN A CA 1
ATOM 833 C C . ASN A 1 115 ? 27.853 -24.557 -43.000 1.00 96.44 115 ASN A C 1
ATOM 835 O O . ASN A 1 115 ? 28.671 -25.474 -43.086 1.00 96.44 115 ASN A O 1
ATOM 839 N N . TYR A 1 116 ? 26.703 -24.553 -43.677 1.00 97.19 116 TYR A N 1
ATOM 840 C CA . TYR A 1 116 ? 26.305 -25.621 -44.591 1.00 97.19 116 TYR A CA 1
ATOM 841 C C . TYR A 1 116 ? 27.292 -25.763 -45.756 1.00 97.19 116 TYR A C 1
ATOM 843 O O . TYR A 1 116 ? 27.811 -26.853 -46.000 1.00 97.19 116 TYR A O 1
ATOM 851 N N . ARG A 1 117 ? 27.637 -24.657 -46.431 1.00 96.56 117 ARG A N 1
ATOM 852 C CA . ARG A 1 117 ? 28.605 -24.665 -47.541 1.00 96.56 117 ARG A CA 1
ATOM 853 C C . ARG A 1 117 ? 29.977 -25.159 -47.098 1.00 96.56 117 ARG A C 1
ATOM 855 O O . ARG A 1 117 ? 30.621 -25.892 -47.844 1.00 96.56 117 ARG A O 1
ATOM 862 N N . TYR A 1 118 ? 30.416 -24.793 -45.894 1.00 97.56 118 TYR A N 1
ATOM 863 C CA . TYR A 1 118 ? 31.655 -25.314 -45.326 1.00 97.56 118 TYR A CA 1
ATOM 864 C C . TYR A 1 118 ? 31.579 -26.825 -45.059 1.00 97.56 118 TYR A C 1
ATOM 866 O O . TYR A 1 118 ? 32.514 -27.534 -45.418 1.00 97.56 118 TYR A O 1
ATOM 874 N N . ALA A 1 119 ? 30.480 -27.332 -44.490 1.00 96.50 119 ALA A N 1
ATOM 875 C CA . ALA A 1 119 ? 30.302 -28.762 -44.226 1.00 96.50 119 ALA A CA 1
ATOM 876 C C . ALA A 1 119 ? 30.288 -29.599 -45.518 1.00 96.50 119 ALA A C 1
ATOM 878 O O . ALA A 1 119 ? 30.963 -30.625 -45.595 1.00 96.50 119 ALA A O 1
ATOM 879 N N . VAL A 1 120 ? 29.594 -29.126 -46.560 1.00 97.19 120 VAL A N 1
ATOM 880 C CA . VAL A 1 120 ? 29.611 -29.761 -47.888 1.00 97.19 120 VAL A CA 1
ATOM 881 C C . VAL A 1 120 ? 31.026 -29.750 -48.466 1.00 97.19 120 VAL A C 1
ATOM 883 O O . VAL A 1 120 ? 31.546 -30.796 -48.842 1.00 97.19 120 VAL A O 1
ATOM 886 N N . LYS A 1 121 ? 31.708 -28.595 -48.446 1.00 95.75 121 LYS A N 1
ATOM 887 C CA . LYS A 1 121 ? 33.088 -28.492 -48.943 1.00 95.75 121 LYS A CA 1
ATOM 888 C C . LYS A 1 121 ? 34.070 -29.357 -48.168 1.00 95.75 121 LYS A C 1
ATOM 890 O O . LYS A 1 121 ? 35.001 -29.885 -48.761 1.00 95.75 121 LYS A O 1
ATOM 895 N N . GLN A 1 122 ? 33.865 -29.527 -46.868 1.00 94.94 122 GLN A N 1
ATOM 896 C CA . GLN A 1 122 ? 34.670 -30.425 -46.056 1.00 94.94 122 GLN A CA 1
ATOM 897 C C . GLN A 1 122 ? 34.528 -31.874 -46.535 1.00 94.94 122 GLN A C 1
ATOM 899 O O . GLN A 1 122 ? 35.543 -32.550 -46.677 1.00 94.94 122 GLN A O 1
ATOM 904 N N . HIS A 1 123 ? 33.303 -32.332 -46.814 1.00 96.44 123 HIS A N 1
ATOM 905 C CA . HIS A 1 123 ? 33.061 -33.666 -47.364 1.00 96.44 123 HIS A CA 1
ATOM 906 C C . HIS A 1 123 ? 33.672 -33.825 -48.765 1.00 96.44 123 HIS A C 1
ATOM 908 O O . HIS A 1 123 ? 34.338 -34.822 -49.034 1.00 96.44 123 HIS A O 1
ATOM 914 N N . ASP A 1 124 ? 33.525 -32.816 -49.629 1.00 95.19 124 ASP A N 1
ATOM 915 C CA . ASP A 1 124 ? 34.122 -32.809 -50.969 1.00 95.19 124 ASP A CA 1
ATOM 916 C C . ASP A 1 124 ? 35.656 -32.906 -50.915 1.00 95.19 124 ASP A C 1
ATOM 918 O O . ASP A 1 124 ? 36.251 -33.677 -51.665 1.00 95.19 124 ASP A O 1
ATOM 922 N N . CYS A 1 125 ? 36.303 -32.173 -49.997 1.00 96.25 125 CYS A N 1
ATOM 923 C CA . CYS A 1 125 ? 37.761 -32.153 -49.860 1.00 96.25 125 CYS A CA 1
ATOM 924 C C . CYS A 1 125 ? 38.361 -33.519 -49.505 1.00 96.25 125 CYS A C 1
ATOM 926 O O . CYS A 1 125 ? 39.526 -33.751 -49.816 1.00 96.25 125 CYS A O 1
ATOM 928 N N . TYR A 1 126 ? 37.609 -34.414 -48.856 1.00 93.19 126 TYR A N 1
ATOM 929 C CA . TYR A 1 126 ? 38.089 -35.767 -48.550 1.00 93.19 126 TYR A CA 1
ATOM 930 C C . TYR A 1 126 ? 38.154 -36.681 -49.781 1.00 93.19 126 TYR A C 1
ATOM 932 O O . TYR A 1 126 ? 38.815 -37.713 -49.721 1.00 93.19 126 TYR A O 1
ATOM 940 N N . ASN A 1 127 ? 37.517 -36.294 -50.889 1.00 90.81 127 ASN A N 1
ATOM 941 C CA . ASN A 1 127 ? 37.590 -37.006 -52.166 1.00 90.81 127 ASN A CA 1
ATOM 942 C C . ASN A 1 127 ? 38.698 -36.465 -53.093 1.00 90.81 127 ASN A C 1
ATOM 944 O O . ASN A 1 127 ? 38.868 -36.978 -54.196 1.00 90.81 127 ASN A O 1
ATOM 948 N N . ASP A 1 128 ? 39.437 -35.434 -52.672 1.00 91.75 128 ASP A N 1
ATOM 949 C CA . ASP A 1 128 ? 40.494 -34.791 -53.459 1.00 91.75 128 ASP A CA 1
ATOM 950 C C . ASP A 1 128 ? 41.894 -35.266 -53.023 1.00 91.75 128 ASP A C 1
ATOM 952 O O . ASP A 1 128 ? 42.132 -35.601 -51.862 1.00 91.75 128 ASP A O 1
ATOM 956 N N . PHE A 1 129 ? 42.860 -35.259 -53.941 1.00 89.31 129 PHE A N 1
ATOM 957 C CA . PHE A 1 129 ? 44.228 -35.715 -53.684 1.00 89.31 129 PHE A CA 1
ATOM 958 C C . PHE A 1 129 ? 44.987 -34.796 -52.709 1.00 89.31 129 PHE A C 1
ATOM 960 O O . PHE A 1 129 ? 45.841 -35.264 -51.956 1.00 89.31 129 PHE A O 1
ATOM 967 N N . PHE A 1 130 ? 44.661 -33.497 -52.667 1.00 93.06 130 PHE A N 1
ATOM 968 C CA . PHE A 1 130 ? 45.307 -32.504 -51.793 1.00 93.06 130 PHE A CA 1
ATOM 969 C C . PHE A 1 130 ? 44.409 -32.037 -50.634 1.00 93.06 130 PHE A C 1
ATOM 971 O O . PHE A 1 130 ? 44.252 -30.834 -50.393 1.00 93.06 130 PHE A O 1
ATOM 978 N N . VAL A 1 131 ? 43.867 -32.987 -49.862 1.00 95.31 131 VAL A N 1
ATOM 979 C CA . VAL A 1 131 ? 42.929 -32.758 -48.738 1.00 95.31 131 VAL A CA 1
ATOM 980 C C . VAL A 1 131 ? 43.348 -31.596 -47.823 1.00 95.31 131 VAL A C 1
ATOM 982 O O . VAL A 1 131 ? 42.549 -30.707 -47.533 1.00 95.31 131 VAL A O 1
ATOM 985 N N . ASN A 1 132 ? 44.615 -31.543 -47.392 1.00 94.25 132 ASN A N 1
ATOM 986 C CA . ASN A 1 132 ? 45.091 -30.508 -46.463 1.00 94.25 132 ASN A CA 1
ATOM 987 C C . ASN A 1 132 ? 45.033 -29.089 -47.051 1.00 94.25 132 ASN A C 1
ATOM 989 O O . ASN A 1 132 ? 44.698 -28.140 -46.339 1.00 94.25 132 ASN A O 1
ATOM 993 N N . HIS A 1 133 ? 45.341 -28.926 -48.339 1.00 95.69 133 HIS A N 1
ATOM 994 C CA . HIS A 1 133 ? 45.238 -27.627 -49.000 1.00 95.69 133 HIS A CA 1
ATOM 995 C C . HIS A 1 133 ? 43.767 -27.227 -49.177 1.00 95.69 133 HIS A C 1
ATOM 997 O O . HIS A 1 133 ? 43.388 -26.115 -48.802 1.00 95.69 133 HIS A O 1
ATOM 1003 N N . CYS A 1 134 ? 42.930 -28.162 -49.639 1.00 95.75 134 CYS A N 1
ATOM 1004 C CA . CYS A 1 134 ? 41.492 -27.955 -49.816 1.00 95.75 134 CYS A CA 1
ATOM 1005 C C . CYS A 1 134 ? 40.800 -27.539 -48.504 1.00 95.75 134 CYS A C 1
ATOM 1007 O O . CYS A 1 134 ? 40.082 -26.538 -48.464 1.00 95.75 134 CYS A O 1
ATOM 1009 N N . LEU A 1 135 ? 41.086 -28.225 -47.390 1.00 95.62 135 LEU A N 1
ATOM 1010 C CA . LEU A 1 135 ? 40.523 -27.891 -46.077 1.00 95.62 135 LEU A CA 1
ATOM 1011 C C . LEU A 1 135 ? 40.950 -26.501 -45.587 1.00 95.62 135 LEU A C 1
ATOM 1013 O O . LEU A 1 135 ? 40.146 -25.776 -44.998 1.00 95.62 135 LEU A O 1
ATOM 1017 N N . ASN A 1 136 ? 42.200 -26.102 -45.825 1.00 96.00 136 ASN A N 1
ATOM 1018 C CA . ASN A 1 136 ? 42.680 -24.777 -45.433 1.00 96.00 136 ASN A CA 1
ATOM 1019 C C . ASN A 1 136 ? 42.033 -23.662 -46.264 1.00 96.00 136 ASN A C 1
ATOM 1021 O O . ASN A 1 136 ? 41.637 -22.642 -45.694 1.00 96.00 136 ASN A O 1
AT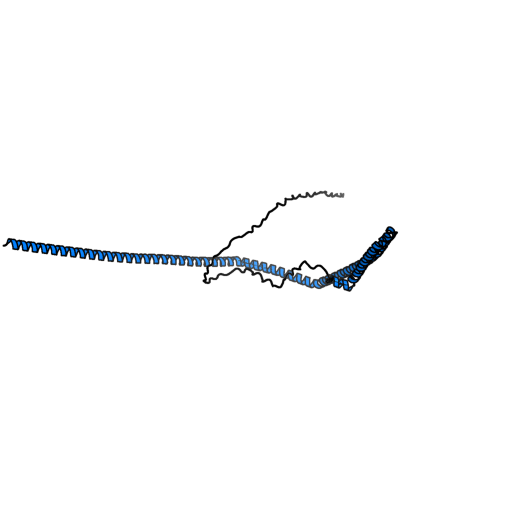OM 1025 N N . ALA A 1 137 ? 41.852 -23.876 -47.569 1.00 96.12 137 ALA A N 1
ATOM 1026 C CA . ALA A 1 137 ? 41.118 -22.956 -48.434 1.00 96.12 137 ALA A CA 1
ATOM 1027 C C . ALA A 1 137 ? 39.642 -22.835 -48.008 1.00 96.12 137 ALA A C 1
ATOM 1029 O O . ALA A 1 137 ? 39.132 -21.724 -47.857 1.00 96.12 137 ALA A O 1
ATOM 1030 N N . ALA A 1 138 ? 38.978 -23.955 -47.700 1.00 96.31 138 ALA A N 1
ATOM 1031 C CA . ALA A 1 138 ? 37.602 -23.960 -47.198 1.00 96.31 138 ALA A CA 1
ATOM 1032 C C . ALA A 1 138 ? 37.466 -23.215 -45.855 1.00 96.31 138 ALA A C 1
ATOM 1034 O O . ALA A 1 138 ? 36.524 -22.446 -45.658 1.00 96.31 138 ALA A O 1
ATOM 1035 N N . ARG A 1 139 ? 38.430 -23.378 -44.936 1.00 97.06 139 ARG A N 1
ATOM 1036 C CA . ARG A 1 139 ? 38.476 -22.627 -43.666 1.00 97.06 139 ARG A CA 1
ATOM 1037 C C . ARG A 1 139 ? 38.741 -21.137 -43.869 1.00 97.06 139 ARG A C 1
ATOM 1039 O O . ARG A 1 139 ? 38.229 -20.333 -43.095 1.00 97.06 139 ARG A O 1
ATOM 1046 N N . ALA A 1 140 ? 39.560 -20.755 -44.849 1.00 96.94 140 ALA A N 1
ATOM 1047 C CA . ALA A 1 140 ? 39.781 -19.350 -45.191 1.00 96.94 140 ALA A CA 1
ATOM 1048 C C . ALA A 1 140 ? 38.482 -18.710 -45.702 1.00 96.94 140 ALA A C 1
ATOM 1050 O O . ALA A 1 140 ? 38.001 -17.767 -45.083 1.00 96.94 140 ALA A O 1
ATOM 1051 N N . ALA A 1 141 ? 37.827 -19.332 -46.688 1.00 95.75 141 ALA A N 1
ATOM 1052 C CA . ALA A 1 141 ? 36.546 -18.865 -47.218 1.00 95.75 141 ALA A CA 1
ATOM 1053 C C . ALA A 1 141 ? 35.450 -18.773 -46.138 1.00 95.75 141 ALA A C 1
ATOM 1055 O O . ALA A 1 141 ? 34.674 -17.818 -46.103 1.00 95.75 141 ALA A O 1
ATOM 1056 N N . LYS A 1 142 ? 35.402 -19.738 -45.207 1.00 96.25 142 LYS A N 1
ATOM 1057 C CA . LYS A 1 142 ? 34.489 -19.682 -44.057 1.00 96.25 142 LYS A CA 1
ATOM 1058 C C . LYS A 1 142 ? 34.764 -18.465 -43.170 1.00 96.25 142 LYS A C 1
ATOM 1060 O O . LYS A 1 142 ? 33.833 -17.763 -42.772 1.00 96.25 142 LYS A O 1
ATOM 1065 N N . ARG A 1 143 ? 36.040 -18.226 -42.839 1.00 97.75 143 ARG A N 1
ATOM 1066 C CA . ARG A 1 143 ? 36.457 -17.105 -41.988 1.00 97.75 143 ARG A CA 1
ATOM 1067 C C . ARG A 1 143 ? 36.107 -15.767 -42.628 1.00 97.75 143 ARG A C 1
ATOM 1069 O O . ARG A 1 143 ? 35.557 -14.933 -41.922 1.00 97.75 143 ARG A O 1
ATOM 1076 N N . ASP A 1 144 ? 36.346 -15.590 -43.922 1.00 97.50 144 ASP A N 1
ATOM 1077 C CA . ASP A 1 144 ? 36.089 -14.318 -44.610 1.00 97.50 144 ASP A CA 1
ATOM 1078 C C . ASP A 1 144 ? 34.605 -13.930 -44.552 1.00 97.50 144 ASP A C 1
ATOM 1080 O O . ASP A 1 144 ? 34.260 -12.853 -44.064 1.00 97.50 144 ASP A O 1
ATOM 1084 N N . VAL A 1 145 ? 33.709 -14.856 -44.906 1.00 96.62 145 VAL A N 1
ATOM 1085 C CA . VAL A 1 145 ? 32.256 -14.624 -44.827 1.00 96.62 145 VAL A CA 1
ATOM 1086 C C . VAL A 1 145 ? 31.793 -14.433 -43.378 1.00 96.62 145 VAL A C 1
ATOM 1088 O O . VAL A 1 145 ? 30.953 -13.578 -43.105 1.00 96.62 145 VAL A O 1
ATOM 1091 N N . SER A 1 146 ? 32.362 -15.175 -42.421 1.00 96.62 146 SER A N 1
ATOM 1092 C CA . SER A 1 146 ? 32.048 -14.983 -40.996 1.00 96.62 146 SER A CA 1
ATOM 1093 C C . SER A 1 146 ? 32.441 -13.582 -40.506 1.00 96.62 146 SER A C 1
ATOM 1095 O O . SER A 1 146 ? 31.722 -12.986 -39.706 1.00 96.62 146 SER A O 1
ATOM 1097 N N . GLN A 1 147 ? 33.562 -13.030 -40.988 1.00 97.88 147 GLN A N 1
ATOM 1098 C CA . GLN A 1 147 ? 33.983 -11.667 -40.649 1.00 97.88 147 GLN A CA 1
ATOM 1099 C C . GLN A 1 147 ? 33.040 -10.618 -41.242 1.00 97.88 147 GLN A C 1
ATOM 1101 O O . GLN A 1 147 ? 32.741 -9.624 -40.582 1.00 97.88 147 GLN A O 1
ATOM 1106 N N . GLU A 1 148 ? 32.540 -10.828 -42.458 1.00 96.50 148 GLU A N 1
ATOM 1107 C CA . GLU A 1 148 ? 31.535 -9.949 -43.062 1.00 96.50 148 GLU A CA 1
ATOM 1108 C C . GLU A 1 148 ? 30.212 -9.970 -42.293 1.00 96.50 148 GLU A C 1
ATOM 1110 O O . GLU A 1 148 ? 29.675 -8.906 -41.981 1.00 96.50 148 GLU A O 1
ATOM 1115 N N . ILE A 1 149 ? 29.718 -11.160 -41.927 1.00 97.06 149 ILE A N 1
ATOM 1116 C CA . ILE A 1 149 ? 28.499 -11.311 -41.117 1.00 97.06 149 ILE A CA 1
ATOM 1117 C C . ILE A 1 149 ? 28.671 -10.591 -39.776 1.00 97.06 149 ILE A C 1
ATOM 1119 O O . ILE A 1 149 ? 27.810 -9.804 -39.390 1.00 97.06 149 ILE A O 1
ATOM 1123 N N . ARG A 1 150 ? 29.815 -10.769 -39.101 1.00 97.38 150 ARG A N 1
ATOM 1124 C CA . ARG A 1 150 ? 30.099 -10.093 -37.827 1.00 97.38 150 ARG A CA 1
ATOM 1125 C C . ARG A 1 150 ? 30.126 -8.569 -37.959 1.00 97.38 150 ARG A C 1
ATOM 1127 O O . ARG A 1 150 ? 29.613 -7.881 -37.083 1.00 97.38 150 ARG A O 1
ATOM 1134 N N . LYS A 1 151 ? 30.706 -8.022 -39.034 1.00 97.50 151 LYS A N 1
ATOM 1135 C CA . LYS A 1 151 ? 30.701 -6.568 -39.287 1.00 97.50 151 LYS A CA 1
ATOM 1136 C C . LYS A 1 151 ? 29.278 -6.029 -39.428 1.00 97.50 151 LYS A C 1
ATOM 1138 O O . LYS A 1 151 ? 28.977 -4.967 -38.896 1.00 97.50 151 LYS A O 1
ATOM 1143 N N . GLN A 1 152 ? 28.412 -6.765 -40.118 1.00 95.69 152 GLN A N 1
ATOM 1144 C CA . GLN A 1 152 ? 27.019 -6.366 -40.312 1.00 95.69 152 GLN A CA 1
ATOM 1145 C C . GLN A 1 152 ? 26.186 -6.498 -39.031 1.00 95.69 152 GLN A C 1
ATOM 1147 O O . GLN A 1 152 ? 25.368 -5.625 -38.766 1.00 95.69 152 GLN A O 1
ATOM 1152 N N . GLN A 1 153 ? 26.436 -7.523 -38.210 1.00 96.12 153 GLN A N 1
ATOM 1153 C CA . GLN A 1 153 ? 25.823 -7.651 -36.881 1.00 96.12 153 GLN A CA 1
ATOM 1154 C C . GLN A 1 153 ? 26.217 -6.486 -35.967 1.00 96.12 153 GLN A C 1
ATOM 1156 O O . GLN A 1 153 ? 25.351 -5.863 -35.370 1.00 96.12 153 GLN A O 1
ATOM 1161 N N . LEU A 1 154 ? 27.505 -6.125 -35.919 1.00 97.00 154 LEU A N 1
ATOM 1162 C CA . LEU A 1 154 ? 27.963 -4.992 -35.109 1.00 97.00 154 LEU A CA 1
ATOM 1163 C C . LEU A 1 154 ? 27.307 -3.672 -35.532 1.00 97.00 154 LEU A C 1
ATOM 1165 O O . LEU A 1 154 ? 26.886 -2.911 -34.668 1.00 97.00 154 LEU A O 1
ATOM 1169 N N . ALA A 1 155 ? 27.180 -3.430 -36.841 1.00 95.69 155 ALA A N 1
ATOM 1170 C CA . ALA A 1 155 ? 26.497 -2.245 -37.355 1.00 95.69 155 ALA A CA 1
ATOM 1171 C C . ALA A 1 155 ? 25.009 -2.215 -36.959 1.00 95.69 155 ALA A C 1
ATOM 1173 O O . ALA A 1 155 ? 24.508 -1.179 -36.529 1.00 95.69 155 ALA A O 1
ATOM 1174 N N . LEU A 1 156 ? 24.317 -3.356 -37.049 1.00 95.81 156 LEU A N 1
ATOM 1175 C CA . LEU A 1 156 ? 22.918 -3.484 -36.637 1.00 95.81 156 LEU A CA 1
ATOM 1176 C C . LEU A 1 156 ? 22.750 -3.252 -35.126 1.00 95.81 156 LEU A C 1
ATOM 1178 O O . LEU A 1 156 ? 21.849 -2.523 -34.711 1.00 95.81 156 LEU A O 1
ATOM 1182 N N . ASP A 1 157 ? 23.645 -3.804 -34.309 1.00 94.62 157 ASP A N 1
ATOM 1183 C CA . ASP A 1 157 ? 23.639 -3.604 -32.860 1.00 94.62 157 ASP A CA 1
ATOM 1184 C C . ASP A 1 157 ? 23.937 -2.145 -32.472 1.00 94.62 157 ASP A C 1
ATOM 1186 O O . ASP A 1 157 ? 23.364 -1.628 -31.510 1.00 94.62 157 ASP A O 1
ATOM 1190 N N . ASP A 1 158 ? 24.831 -1.463 -33.196 1.00 96.19 158 ASP A N 1
ATOM 1191 C CA . ASP A 1 158 ? 25.112 -0.036 -33.000 1.00 96.19 158 ASP A CA 1
ATOM 1192 C C . ASP A 1 158 ? 23.876 0.825 -33.291 1.00 96.19 158 ASP A C 1
ATOM 1194 O O . ASP A 1 158 ? 23.524 1.689 -32.482 1.00 96.19 158 ASP A O 1
ATOM 1198 N N . GLU A 1 159 ? 23.163 0.552 -34.388 1.00 94.19 159 GLU A N 1
ATOM 1199 C CA . GLU A 1 159 ? 21.896 1.219 -34.710 1.00 94.19 159 GLU A CA 1
ATOM 1200 C C . GLU A 1 159 ? 20.852 1.015 -33.603 1.00 94.19 159 GLU A C 1
ATOM 1202 O O . GLU A 1 159 ? 20.232 1.981 -33.147 1.00 94.19 159 GLU A O 1
ATOM 1207 N N . GLN A 1 160 ? 20.685 -0.221 -33.122 1.00 94.81 160 GLN A N 1
ATOM 1208 C CA . GLN A 1 160 ? 19.750 -0.528 -32.037 1.00 94.81 160 GLN A CA 1
ATOM 1209 C C . GLN A 1 160 ? 20.121 0.190 -30.735 1.00 94.81 160 GLN A C 1
ATOM 1211 O O . GLN A 1 160 ? 19.255 0.752 -30.058 1.00 94.81 160 GLN A O 1
ATOM 1216 N N . ARG A 1 161 ? 21.412 0.219 -30.381 1.00 95.19 161 ARG A N 1
ATOM 1217 C CA . ARG A 1 161 ? 21.893 0.938 -29.192 1.00 95.19 161 ARG A CA 1
ATOM 1218 C C . ARG A 1 161 ? 21.573 2.427 -29.264 1.00 95.19 161 ARG A C 1
ATOM 1220 O O . ARG A 1 161 ? 21.136 2.993 -28.259 1.00 95.19 161 ARG A O 1
ATOM 1227 N N . LEU A 1 162 ? 21.765 3.048 -30.428 1.00 95.19 162 LEU A N 1
ATOM 1228 C CA . LEU A 1 162 ? 21.450 4.459 -30.649 1.00 95.19 162 LEU A CA 1
ATOM 1229 C C . LEU A 1 162 ? 19.944 4.726 -30.550 1.00 95.19 162 LEU A C 1
ATOM 1231 O O . LEU A 1 162 ? 19.547 5.667 -29.865 1.00 95.19 162 LEU A O 1
ATOM 1235 N N . GLN A 1 163 ? 19.107 3.880 -31.154 1.00 94.25 163 GLN A N 1
ATOM 1236 C CA . GLN A 1 163 ? 17.646 3.997 -31.065 1.00 94.25 163 GLN A CA 1
ATOM 1237 C C . GLN A 1 163 ? 17.157 3.898 -29.617 1.00 94.25 163 GLN A C 1
ATOM 1239 O O . GLN A 1 163 ? 16.429 4.767 -29.139 1.00 94.25 163 GLN A O 1
ATOM 1244 N N . HIS A 1 164 ? 17.619 2.897 -28.867 1.00 94.12 164 HIS A N 1
ATOM 1245 C CA . HIS A 1 164 ? 17.261 2.766 -27.455 1.00 94.12 164 HIS A CA 1
ATOM 1246 C C . HIS A 1 164 ? 17.779 3.932 -26.604 1.00 94.12 164 HIS A C 1
ATOM 1248 O O . HIS A 1 164 ? 17.114 4.327 -25.647 1.00 94.12 164 HIS A O 1
ATOM 1254 N N . ALA A 1 165 ? 18.953 4.492 -26.917 1.00 96.81 165 ALA A N 1
ATOM 1255 C CA . ALA A 1 165 ? 19.440 5.695 -26.246 1.00 96.81 165 ALA A CA 1
ATOM 1256 C C . ALA A 1 165 ? 18.503 6.888 -26.490 1.00 96.81 165 ALA A C 1
ATOM 1258 O O . ALA A 1 165 ? 18.040 7.494 -25.527 1.00 96.81 165 ALA A O 1
ATOM 1259 N N . GLN A 1 166 ? 18.124 7.139 -27.746 1.00 95.94 166 GLN A N 1
ATOM 1260 C CA . GLN A 1 166 ? 17.184 8.204 -28.104 1.00 95.94 166 GLN A CA 1
ATOM 1261 C C . GLN A 1 166 ? 15.815 8.022 -27.439 1.00 95.94 166 GLN A C 1
ATOM 1263 O O . GLN A 1 166 ? 15.262 8.980 -26.903 1.00 95.94 166 GLN A O 1
ATOM 1268 N N . GLN A 1 167 ? 15.278 6.800 -27.416 1.00 95.38 167 GLN A N 1
ATOM 1269 C CA . GLN A 1 167 ? 14.012 6.507 -26.740 1.00 95.38 167 GLN A CA 1
ATOM 1270 C C . GLN A 1 167 ? 14.087 6.791 -25.237 1.00 95.38 167 GLN A C 1
ATOM 1272 O O . GLN A 1 167 ? 13.168 7.392 -24.679 1.00 95.38 167 GLN A O 1
ATOM 1277 N N . ARG A 1 168 ? 15.181 6.407 -24.565 1.00 97.06 168 ARG A N 1
ATOM 1278 C CA . ARG A 1 168 ? 15.374 6.727 -23.141 1.00 97.06 168 ARG A CA 1
ATOM 1279 C C . ARG A 1 168 ? 15.458 8.228 -22.904 1.00 97.06 168 ARG A C 1
ATOM 1281 O O . ARG A 1 168 ? 14.855 8.710 -21.945 1.00 97.06 168 ARG A O 1
ATOM 1288 N N . ASP A 1 169 ? 16.163 8.957 -23.760 1.00 97.69 169 ASP A N 1
ATOM 1289 C CA . ASP A 1 169 ? 16.287 10.410 -23.648 1.00 97.69 169 ASP A CA 1
ATOM 1290 C C . ASP A 1 169 ? 14.928 11.093 -23.845 1.00 97.69 169 ASP A C 1
ATOM 1292 O O . ASP A 1 169 ? 14.536 11.928 -23.030 1.00 97.69 169 ASP A O 1
ATOM 1296 N N . GLN A 1 170 ? 14.151 10.666 -24.845 1.00 96.75 170 GLN A N 1
ATOM 1297 C CA . GLN A 1 170 ? 12.783 11.142 -25.072 1.00 96.75 170 GLN A CA 1
ATOM 1298 C C . GLN A 1 170 ? 11.870 10.840 -23.879 1.00 96.75 170 GLN A C 1
ATOM 1300 O O . GLN A 1 170 ? 11.203 11.737 -23.369 1.00 96.75 170 GLN A O 1
ATOM 1305 N N . GLN A 1 171 ? 11.864 9.603 -23.375 1.00 97.06 171 GLN A N 1
ATOM 1306 C CA . GLN A 1 171 ? 11.055 9.230 -22.210 1.00 97.06 171 GLN A CA 1
ATOM 1307 C C . GLN A 1 171 ? 11.460 10.009 -20.955 1.00 97.06 171 GLN A C 1
ATOM 1309 O O . GLN A 1 171 ? 10.602 10.403 -20.165 1.00 97.06 171 GLN A O 1
ATOM 1314 N N . THR A 1 172 ? 12.757 10.244 -20.763 1.00 97.69 172 THR A N 1
ATOM 1315 C CA . THR A 1 172 ? 13.274 11.030 -19.638 1.00 97.69 172 THR A CA 1
ATOM 1316 C C . THR A 1 172 ? 12.855 12.491 -19.764 1.00 97.69 172 THR A C 1
ATOM 1318 O O . THR A 1 172 ? 12.397 13.073 -18.782 1.00 97.69 172 THR A O 1
ATOM 1321 N N . ALA A 1 173 ? 12.935 13.068 -20.965 1.00 97.31 173 ALA A N 1
ATOM 1322 C CA . ALA A 1 173 ? 12.470 14.422 -21.241 1.00 97.31 173 ALA A CA 1
ATOM 1323 C C . ALA A 1 173 ? 10.962 14.567 -20.988 1.00 97.31 173 ALA A C 1
ATOM 1325 O O . ALA A 1 173 ? 10.547 15.513 -20.323 1.00 97.31 173 ALA A O 1
ATOM 1326 N N . LEU A 1 174 ? 10.151 13.597 -21.425 1.00 97.50 174 LEU A N 1
ATOM 1327 C CA . LEU A 1 174 ? 8.709 13.580 -21.167 1.00 97.50 174 LEU A CA 1
ATOM 1328 C C . LEU A 1 174 ? 8.395 13.480 -19.671 1.00 97.50 174 LEU A C 1
ATOM 1330 O O . LEU A 1 174 ? 7.601 14.266 -19.162 1.00 97.50 174 LEU A O 1
ATOM 1334 N N . LYS A 1 175 ? 9.045 12.563 -18.942 1.00 97.75 175 LYS A N 1
ATOM 1335 C CA . LYS A 1 175 ? 8.869 12.430 -17.484 1.00 97.75 175 LYS A CA 1
ATOM 1336 C C . LYS A 1 175 ? 9.277 13.698 -16.746 1.00 97.75 175 LYS A C 1
ATOM 1338 O O . LYS A 1 175 ? 8.593 14.110 -15.814 1.00 97.75 175 LYS A O 1
ATOM 1343 N N . ARG A 1 176 ? 10.377 14.328 -17.162 1.00 97.56 176 ARG A N 1
ATOM 1344 C CA . ARG A 1 176 ? 10.834 15.595 -16.591 1.00 97.56 176 ARG A CA 1
ATOM 1345 C C . ARG A 1 176 ? 9.822 16.712 -16.843 1.00 97.56 176 ARG A C 1
ATOM 1347 O O . ARG A 1 176 ? 9.454 17.394 -15.895 1.00 97.56 176 ARG A O 1
ATOM 1354 N N . ALA A 1 177 ? 9.329 16.842 -18.073 1.00 97.62 177 ALA A N 1
ATOM 1355 C CA . ALA A 1 177 ? 8.311 17.827 -18.423 1.00 97.62 177 ALA A CA 1
ATOM 1356 C C . ALA A 1 177 ? 7.009 17.621 -17.629 1.00 97.62 177 ALA A C 1
ATOM 1358 O O . ALA A 1 177 ? 6.446 18.586 -17.123 1.00 97.62 177 ALA A O 1
ATOM 1359 N N . GLN A 1 178 ? 6.562 16.372 -17.450 1.00 96.81 178 GLN A N 1
ATOM 1360 C CA . GLN A 1 178 ? 5.404 16.043 -16.608 1.00 96.81 178 GLN A CA 1
ATOM 1361 C C . GLN A 1 178 ? 5.647 16.413 -15.141 1.00 96.81 178 GLN A C 1
ATOM 1363 O O . GLN A 1 178 ? 4.829 17.087 -14.528 1.00 96.81 178 GLN A O 1
ATOM 1368 N N . TYR A 1 179 ? 6.805 16.050 -14.586 1.00 96.69 179 TYR A N 1
ATOM 1369 C CA . TYR A 1 179 ? 7.151 16.366 -13.199 1.00 96.69 179 TYR A CA 1
ATOM 1370 C C . TYR A 1 179 ? 7.205 17.877 -12.932 1.00 96.69 179 TYR A C 1
ATOM 1372 O O . TYR A 1 179 ? 6.791 18.331 -11.860 1.00 96.69 179 TYR A O 1
ATOM 1380 N N . GLU A 1 180 ? 7.721 18.648 -13.891 1.00 96.31 180 GLU A N 1
ATOM 1381 C CA . GLU A 1 180 ? 7.754 20.111 -13.851 1.00 96.31 180 GLU A CA 1
ATOM 1382 C C . GLU A 1 180 ? 6.342 20.708 -13.997 1.00 96.31 180 GLU A C 1
ATOM 1384 O O . GLU A 1 180 ? 5.988 21.603 -13.230 1.00 96.31 180 GLU A O 1
ATOM 1389 N N . ALA A 1 181 ? 5.502 20.167 -14.886 1.00 96.69 181 ALA A N 1
ATOM 1390 C CA . ALA A 1 181 ? 4.100 20.574 -15.032 1.00 96.69 181 ALA A CA 1
ATOM 1391 C C . ALA A 1 181 ? 3.260 20.282 -13.771 1.00 96.69 181 ALA A C 1
ATOM 1393 O O . ALA A 1 181 ? 2.431 21.102 -13.374 1.00 96.69 181 ALA A O 1
ATOM 1394 N N . ASP A 1 182 ? 3.523 19.161 -13.096 1.00 96.31 182 ASP A N 1
ATOM 1395 C CA . ASP A 1 182 ? 2.830 18.741 -11.874 1.00 96.31 182 ASP A CA 1
ATOM 1396 C C . ASP A 1 182 ? 3.407 19.379 -10.600 1.00 96.31 182 ASP A C 1
ATOM 1398 O O . ASP A 1 182 ? 2.831 19.249 -9.518 1.00 96.31 182 ASP A O 1
ATOM 1402 N N . ALA A 1 183 ? 4.550 20.069 -10.678 1.00 96.38 183 ALA A N 1
ATOM 1403 C CA . ALA A 1 183 ? 5.188 20.724 -9.535 1.00 96.38 183 ALA A CA 1
ATOM 1404 C C . ALA A 1 183 ? 4.251 21.651 -8.727 1.00 96.38 183 ALA A C 1
ATOM 1406 O O . ALA A 1 183 ? 4.212 21.505 -7.501 1.00 96.38 183 ALA A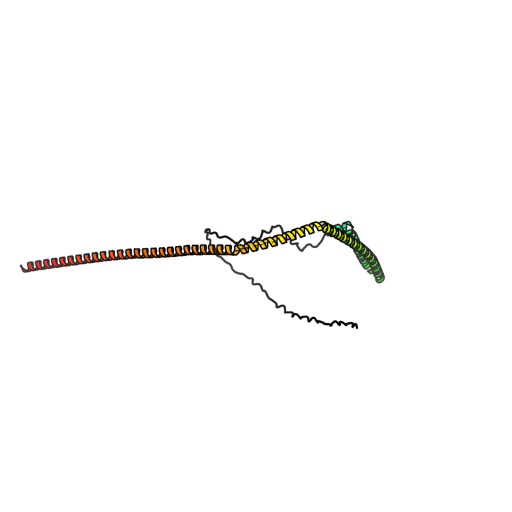 O 1
ATOM 1407 N N . PRO A 1 184 ? 3.460 22.563 -9.336 1.00 95.75 184 PRO A N 1
ATOM 1408 C CA . PRO A 1 184 ? 2.521 23.390 -8.580 1.00 95.75 184 PRO A CA 1
ATOM 1409 C C . PRO A 1 184 ? 1.436 22.558 -7.886 1.00 95.75 184 PRO A C 1
ATOM 1411 O O . PRO A 1 184 ? 1.153 22.793 -6.714 1.00 95.75 184 PRO A O 1
ATOM 1414 N N . GLN A 1 185 ? 0.871 21.554 -8.563 1.00 95.06 185 GLN A N 1
ATOM 1415 C CA . GLN A 1 185 ? -0.144 20.665 -7.983 1.00 95.06 185 GLN A CA 1
ATOM 1416 C C . GLN A 1 185 ? 0.412 19.893 -6.778 1.00 95.06 185 GLN A C 1
ATOM 1418 O O . GLN A 1 185 ? -0.224 19.832 -5.721 1.00 95.06 185 GLN A O 1
ATOM 1423 N N . ARG A 1 186 ? 1.643 19.381 -6.877 1.00 96.06 186 ARG A N 1
ATOM 1424 C CA . ARG A 1 186 ? 2.323 18.712 -5.759 1.00 96.06 186 ARG A CA 1
ATOM 1425 C C . ARG A 1 186 ? 2.564 19.660 -4.594 1.00 96.06 186 ARG A C 1
ATOM 1427 O O . ARG A 1 186 ? 2.193 19.323 -3.477 1.00 96.06 186 ARG A O 1
ATOM 1434 N N . ALA A 1 187 ? 3.037 20.877 -4.854 1.00 96.00 187 ALA A N 1
ATOM 1435 C CA . ALA A 1 187 ? 3.194 21.887 -3.810 1.00 96.00 187 ALA A CA 1
ATOM 1436 C C . ALA A 1 187 ? 1.856 22.237 -3.127 1.00 96.00 187 ALA A C 1
ATOM 1438 O O . ALA A 1 187 ? 1.819 22.422 -1.911 1.00 96.00 187 ALA A O 1
ATOM 1439 N N . THR A 1 188 ? 0.742 22.306 -3.868 1.00 96.50 188 THR A N 1
ATOM 1440 C CA . THR A 1 188 ? -0.586 22.512 -3.256 1.00 96.50 188 THR A CA 1
ATOM 1441 C C . THR A 1 188 ? -1.037 21.316 -2.419 1.00 96.50 188 THR A C 1
ATOM 1443 O O . THR A 1 188 ? -1.547 21.501 -1.317 1.00 96.50 188 THR A O 1
ATOM 1446 N N . THR A 1 189 ? -0.784 20.094 -2.891 1.00 96.19 189 THR A N 1
ATOM 1447 C CA . THR A 1 189 ? -1.142 18.858 -2.182 1.00 96.19 189 THR A CA 1
ATOM 1448 C C . THR A 1 189 ? -0.317 18.691 -0.907 1.00 96.19 189 THR A C 1
ATOM 1450 O O . THR A 1 189 ? -0.857 18.322 0.135 1.00 96.19 189 THR A O 1
ATOM 1453 N N . GLU A 1 190 ? 0.977 19.006 -0.953 1.00 97.12 190 GLU A N 1
ATOM 1454 C CA . GLU A 1 190 ? 1.873 19.002 0.207 1.00 97.12 190 GLU A CA 1
ATOM 1455 C C . GLU A 1 190 ? 1.426 20.020 1.261 1.00 97.12 190 GLU A C 1
ATOM 1457 O O . GLU A 1 190 ? 1.344 19.678 2.441 1.00 97.12 190 GLU A O 1
ATOM 1462 N N . LYS A 1 191 ? 1.050 21.239 0.846 1.00 97.25 191 LYS A N 1
ATOM 1463 C CA . LYS A 1 191 ? 0.493 22.259 1.750 1.00 97.25 191 LYS A CA 1
ATOM 1464 C C . LYS A 1 191 ? -0.812 21.800 2.398 1.00 97.25 191 LYS A C 1
ATOM 1466 O O . LYS A 1 191 ? -0.908 21.812 3.621 1.00 97.25 191 LYS A O 1
ATOM 1471 N N . ALA A 1 192 ? -1.771 21.315 1.607 1.00 97.06 192 ALA A N 1
ATOM 1472 C CA . ALA A 1 192 ? -3.039 20.799 2.126 1.00 97.06 192 ALA A CA 1
ATOM 1473 C C . ALA A 1 192 ? -2.826 19.614 3.087 1.00 97.06 192 ALA A C 1
ATOM 1475 O O . ALA A 1 192 ? -3.491 19.500 4.117 1.00 97.06 192 ALA A O 1
ATOM 1476 N N . SER A 1 193 ? -1.853 18.748 2.790 1.00 96.31 193 SER A N 1
ATOM 1477 C CA . SER A 1 193 ? -1.486 17.626 3.658 1.00 96.31 193 SER A CA 1
ATOM 1478 C C . SER A 1 193 ? -0.904 18.113 4.985 1.00 96.31 193 SER A C 1
ATOM 1480 O O . SER A 1 193 ? -1.339 17.647 6.039 1.00 96.31 193 SER A O 1
ATOM 1482 N N . ALA A 1 194 ? 0.017 19.080 4.953 1.00 97.69 194 ALA A N 1
ATOM 1483 C CA . ALA A 1 194 ? 0.606 19.680 6.148 1.00 97.69 194 ALA A CA 1
ATOM 1484 C C . ALA A 1 194 ? -0.447 20.380 7.024 1.00 97.69 194 ALA A C 1
ATOM 1486 O O . ALA A 1 194 ? -0.468 20.179 8.239 1.00 97.69 194 ALA A O 1
ATOM 1487 N N . GLU A 1 195 ? -1.363 21.134 6.414 1.00 97.25 195 GLU A N 1
ATOM 1488 C CA . GLU A 1 195 ? -2.484 21.781 7.105 1.00 97.25 195 GLU A CA 1
ATOM 1489 C C . GLU A 1 195 ? -3.421 20.748 7.743 1.00 97.25 195 GLU A C 1
ATOM 1491 O O . GLU A 1 195 ? -3.743 20.850 8.926 1.00 97.25 195 GLU A O 1
ATOM 1496 N N . SER A 1 196 ? -3.794 19.699 7.003 1.00 96.69 196 SER A N 1
ATOM 1497 C CA . SER A 1 196 ? -4.653 18.631 7.527 1.00 96.69 196 SER A CA 1
ATOM 1498 C C . SER A 1 196 ? -4.008 17.876 8.694 1.00 96.69 196 SER A C 1
ATOM 1500 O O . SER A 1 196 ? -4.694 17.466 9.631 1.00 96.69 196 SER A O 1
ATOM 1502 N N . PHE A 1 197 ? -2.686 17.696 8.659 1.00 97.81 197 PHE A N 1
ATOM 1503 C CA . PHE A 1 197 ? -1.942 17.049 9.730 1.00 97.81 197 PHE A CA 1
ATOM 1504 C C . PHE A 1 197 ? -1.886 17.936 10.975 1.00 97.81 197 PHE A C 1
ATOM 1506 O O . PHE A 1 197 ? -2.175 17.458 12.071 1.00 97.81 197 PHE A O 1
ATOM 1513 N N . ALA A 1 198 ? -1.594 19.229 10.808 1.00 97.56 198 ALA A N 1
ATOM 1514 C CA . ALA A 1 198 ? -1.605 20.195 11.901 1.00 97.56 198 ALA A CA 1
ATOM 1515 C C . ALA A 1 198 ? -2.995 20.307 12.552 1.00 97.56 198 ALA A C 1
ATOM 1517 O O . ALA A 1 198 ? -3.104 20.337 13.778 1.00 97.56 198 ALA A O 1
ATOM 1518 N N . GLU A 1 199 ? -4.064 20.303 11.754 1.00 97.44 199 GLU A N 1
ATOM 1519 C CA . GLU A 1 199 ? -5.432 20.345 12.273 1.00 97.44 199 GLU A CA 1
ATOM 1520 C C . GLU A 1 199 ? -5.788 19.071 13.048 1.00 97.44 199 GLU A C 1
ATOM 1522 O O . GLU A 1 199 ? -6.304 19.144 14.162 1.00 97.44 199 GLU A O 1
ATOM 1527 N N . LYS A 1 200 ? -5.422 17.889 12.534 1.00 97.75 200 LYS A N 1
ATOM 1528 C CA . LYS A 1 200 ? -5.604 16.624 13.266 1.00 97.75 200 LYS A CA 1
ATOM 1529 C C . LYS A 1 200 ? -4.841 16.606 14.587 1.00 97.75 200 LYS A C 1
ATOM 1531 O O . LYS A 1 200 ? -5.363 16.105 15.578 1.00 97.75 200 LYS A O 1
ATOM 1536 N N . GLN A 1 201 ? -3.632 17.164 14.630 1.00 97.88 201 GLN A N 1
ATOM 1537 C CA . GLN A 1 201 ? -2.883 17.289 15.882 1.00 97.88 201 GLN A CA 1
ATOM 1538 C C . GLN A 1 201 ? -3.617 18.173 16.896 1.00 97.88 201 GLN A C 1
ATOM 1540 O O . GLN A 1 201 ? -3.733 17.792 18.061 1.00 97.88 201 GLN A O 1
ATOM 1545 N N . ARG A 1 202 ? -4.166 19.314 16.461 1.00 97.62 202 ARG A N 1
ATOM 1546 C CA . ARG A 1 202 ? -4.975 20.192 17.323 1.00 97.62 202 ARG A CA 1
ATOM 1547 C C . ARG A 1 202 ? -6.236 19.491 17.811 1.00 97.62 202 ARG A C 1
ATOM 1549 O O . ARG A 1 202 ? -6.524 19.524 19.004 1.00 97.62 202 ARG A O 1
ATOM 1556 N N . GLN A 1 203 ? -6.958 18.816 16.920 1.00 96.88 203 GLN A N 1
ATOM 1557 C CA . GLN A 1 203 ? -8.165 18.074 17.271 1.00 96.88 203 GLN A CA 1
ATOM 1558 C C . GLN A 1 203 ? -7.870 16.950 18.269 1.00 96.88 203 GLN A C 1
ATOM 1560 O O . GLN A 1 203 ? -8.613 16.790 19.237 1.00 96.88 203 GLN A O 1
ATOM 1565 N N . ASN A 1 204 ? -6.772 16.212 18.083 1.00 97.69 204 ASN A N 1
ATOM 1566 C CA . ASN A 1 204 ? -6.348 15.182 19.026 1.00 97.69 204 ASN A CA 1
ATOM 1567 C C . ASN A 1 204 ? -6.074 15.789 20.404 1.00 97.69 204 ASN A C 1
ATOM 1569 O O . ASN A 1 204 ? -6.662 15.325 21.377 1.00 97.69 204 ASN A O 1
ATOM 1573 N N . ALA A 1 205 ? -5.300 16.876 20.476 1.00 97.25 205 ALA A N 1
ATOM 1574 C CA . ALA A 1 205 ? -5.016 17.565 21.734 1.00 97.25 205 ALA A CA 1
ATOM 1575 C C . ALA A 1 205 ? -6.296 18.069 22.433 1.00 97.25 205 ALA A C 1
ATOM 1577 O O . ALA A 1 205 ? -6.451 17.903 23.643 1.00 97.25 205 ALA A O 1
ATOM 1578 N N . LEU A 1 206 ? -7.253 18.624 21.680 1.00 97.62 206 LEU A N 1
ATOM 1579 C CA . LEU A 1 206 ? -8.555 19.032 22.220 1.00 97.62 206 LEU A CA 1
ATOM 1580 C C . LEU A 1 206 ? -9.366 17.832 22.723 1.00 97.62 206 LEU A C 1
ATOM 1582 O O . LEU A 1 206 ? -9.949 17.893 23.803 1.00 97.62 206 LEU A O 1
ATOM 1586 N N . SER A 1 207 ? -9.383 16.731 21.972 1.00 96.31 207 SER A N 1
ATOM 1587 C CA . SER A 1 207 ? -10.095 15.512 22.363 1.00 96.31 207 SER A CA 1
ATOM 1588 C C . SER A 1 207 ? -9.481 14.859 23.604 1.00 96.31 207 SER A C 1
ATOM 1590 O O . SER A 1 207 ? -10.202 14.350 24.458 1.00 96.31 207 SER A O 1
ATOM 1592 N N . GLU A 1 208 ? -8.158 14.906 23.750 1.00 96.38 208 GLU A N 1
ATOM 1593 C CA . GLU A 1 208 ? -7.443 14.420 24.929 1.00 96.38 208 GLU A CA 1
ATOM 1594 C C . GLU A 1 208 ? -7.734 15.296 26.145 1.00 96.38 208 GLU A C 1
ATOM 1596 O O . GLU A 1 208 ? -8.035 14.772 27.221 1.00 96.38 208 GLU A O 1
ATOM 1601 N N . ALA A 1 209 ? -7.732 16.620 25.969 1.00 95.94 209 ALA A N 1
ATOM 1602 C CA . ALA A 1 209 ? -8.123 17.557 27.014 1.00 95.94 209 ALA A CA 1
ATOM 1603 C C . ALA A 1 209 ? -9.573 17.316 27.471 1.00 95.94 209 ALA A C 1
ATOM 1605 O O . ALA A 1 209 ? -9.824 17.207 28.671 1.00 95.94 209 ALA A O 1
ATOM 1606 N N . GLN A 1 210 ? -10.514 17.134 26.536 1.00 94.75 210 GLN A N 1
ATOM 1607 C CA . GLN A 1 210 ? -11.911 16.792 26.839 1.00 94.75 210 GLN A CA 1
ATOM 1608 C C . GLN A 1 210 ? -12.023 15.446 27.561 1.00 94.75 210 GLN A C 1
ATOM 1610 O O . GLN A 1 210 ? -12.653 15.352 28.612 1.00 94.75 210 GLN A O 1
ATOM 1615 N N . ARG A 1 211 ? -11.350 14.401 27.063 1.00 94.38 211 ARG A N 1
ATOM 1616 C CA . ARG A 1 211 ? -11.355 13.079 27.704 1.00 94.38 211 ARG A CA 1
ATOM 1617 C C . ARG A 1 211 ? -10.797 13.125 29.117 1.00 94.38 211 ARG A C 1
ATOM 1619 O O . ARG A 1 211 ? -11.294 12.380 29.959 1.00 94.38 211 ARG A O 1
ATOM 1626 N N . THR A 1 212 ? -9.784 13.949 29.359 1.00 94.94 212 THR A N 1
ATOM 1627 C CA . THR A 1 212 ? -9.172 14.126 30.678 1.00 94.94 212 THR A CA 1
ATOM 1628 C C . THR A 1 212 ? -10.104 14.899 31.609 1.00 94.94 212 THR A C 1
ATOM 1630 O O . THR A 1 212 ? -10.302 14.478 32.746 1.00 94.94 212 THR A O 1
ATOM 1633 N N . ALA A 1 213 ? -10.749 15.961 31.119 1.00 94.81 213 ALA A N 1
ATOM 1634 C CA . ALA A 1 213 ? -11.743 16.724 31.877 1.00 94.81 213 ALA A CA 1
ATOM 1635 C C . ALA A 1 213 ? -12.970 15.875 32.264 1.00 94.81 213 ALA A C 1
ATOM 1637 O O . ALA A 1 213 ? -13.473 15.977 33.381 1.00 94.81 213 ALA A O 1
ATOM 1638 N N . GLU A 1 214 ? -13.422 14.988 31.375 1.00 94.31 214 GLU A N 1
ATOM 1639 C CA . GLU A 1 214 ? -14.549 14.077 31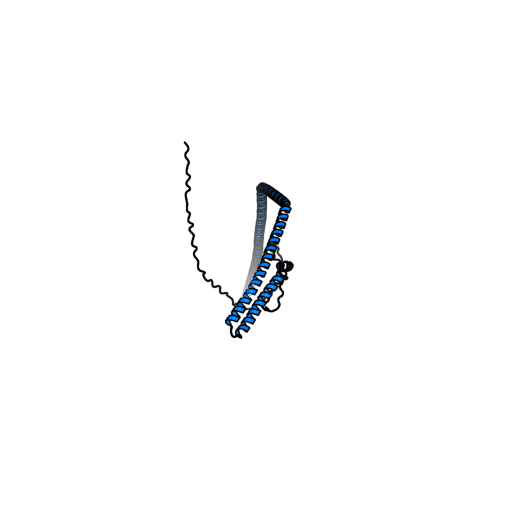.613 1.00 94.31 214 GLU A CA 1
ATOM 1640 C C . GLU A 1 214 ? -14.174 12.809 32.397 1.00 94.31 214 GLU A C 1
ATOM 1642 O O . GLU A 1 214 ? -15.059 12.103 32.881 1.00 94.31 214 GLU A O 1
ATOM 1647 N N . ALA A 1 215 ? -12.884 12.480 32.526 1.00 94.50 215 ALA A N 1
ATOM 1648 C CA . ALA A 1 215 ? -12.417 11.288 33.236 1.00 94.50 215 ALA A CA 1
ATOM 1649 C C . ALA A 1 215 ? -13.010 11.127 34.653 1.00 94.50 215 ALA A C 1
ATOM 1651 O O . ALA A 1 215 ? -13.512 10.036 34.941 1.00 94.50 215 ALA A O 1
ATOM 1652 N N . PRO A 1 216 ? -13.037 12.158 35.526 1.00 94.31 216 PRO A N 1
ATOM 1653 C CA . PRO A 1 216 ? -13.664 12.035 36.842 1.00 94.31 216 PRO A CA 1
ATOM 1654 C C . PRO A 1 216 ? -15.169 11.763 36.752 1.00 94.31 216 PRO A C 1
ATOM 1656 O O . PRO A 1 216 ? -15.683 10.934 37.501 1.00 94.31 216 PRO A O 1
ATOM 1659 N N . GLN A 1 217 ? -15.879 12.399 35.818 1.00 94.31 217 GLN A N 1
ATOM 1660 C CA . GLN A 1 217 ? -17.311 12.167 35.637 1.00 94.31 217 GLN A CA 1
ATOM 1661 C C . GLN A 1 217 ? -17.588 10.749 35.118 1.00 94.31 217 GLN A C 1
ATOM 1663 O O . GLN A 1 217 ? -18.499 10.085 35.608 1.00 94.31 217 GLN A O 1
ATOM 1668 N N . ARG A 1 218 ? -16.771 10.233 34.189 1.00 93.88 218 ARG A N 1
ATOM 1669 C CA . ARG A 1 218 ? -16.856 8.833 33.737 1.00 93.88 218 ARG A CA 1
ATOM 1670 C C . ARG A 1 218 ? -16.589 7.851 34.876 1.00 93.88 218 ARG A C 1
ATOM 1672 O O . ARG A 1 218 ? -17.328 6.881 35.002 1.00 93.88 218 ARG A O 1
ATOM 1679 N N . ALA A 1 219 ? -15.598 8.120 35.726 1.00 95.44 219 ALA A N 1
ATOM 1680 C CA . ALA A 1 219 ? -15.316 7.293 36.898 1.00 95.44 219 ALA A CA 1
ATOM 1681 C C . ALA A 1 219 ? -16.488 7.289 37.898 1.00 95.44 219 ALA A C 1
ATOM 1683 O O . ALA A 1 219 ? -16.869 6.231 38.392 1.00 95.44 219 ALA A O 1
ATOM 1684 N N . GLN A 1 220 ? -17.111 8.447 38.149 1.00 95.88 220 GLN A N 1
ATOM 1685 C CA . GLN A 1 220 ? -18.305 8.540 38.998 1.00 95.88 220 GLN A CA 1
ATOM 1686 C C . GLN A 1 220 ? -19.504 7.799 38.396 1.00 95.88 220 GLN A C 1
ATOM 1688 O O . GLN A 1 220 ? -20.193 7.069 39.107 1.00 95.88 220 GLN A O 1
ATOM 1693 N N . ASN A 1 221 ? -19.734 7.941 37.088 1.00 95.56 221 ASN A N 1
ATOM 1694 C CA . ASN A 1 221 ? -20.805 7.234 36.387 1.00 95.56 221 ASN A CA 1
ATOM 1695 C C . ASN A 1 221 ? -20.601 5.715 36.434 1.00 95.56 221 ASN A C 1
ATOM 1697 O O . ASN A 1 221 ? -21.559 4.984 36.683 1.00 95.56 221 ASN A O 1
ATOM 1701 N N . GLN A 1 222 ? -19.362 5.249 36.252 1.00 95.88 222 GLN A N 1
ATOM 1702 C CA . GLN A 1 222 ? -19.013 3.835 36.364 1.00 95.88 222 GLN A CA 1
ATOM 1703 C C . GLN A 1 222 ? -19.265 3.319 37.785 1.00 95.88 222 GLN A C 1
ATOM 1705 O O . GLN A 1 222 ? -19.998 2.352 37.959 1.00 95.88 222 GLN A O 1
ATOM 1710 N N . ALA A 1 223 ? -18.772 4.021 38.808 1.00 97.00 223 ALA A N 1
ATOM 1711 C CA . ALA A 1 223 ? -19.005 3.645 40.202 1.00 97.00 223 ALA A CA 1
ATOM 1712 C C . ALA A 1 223 ? -20.503 3.620 40.561 1.00 97.00 223 ALA A C 1
ATOM 1714 O O . ALA A 1 223 ? -20.967 2.733 41.280 1.00 97.00 223 ALA A O 1
ATOM 1715 N N . ALA A 1 224 ? -21.288 4.571 40.044 1.00 97.38 224 ALA A N 1
ATOM 1716 C CA . ALA A 1 224 ? -22.734 4.597 40.234 1.00 97.38 224 ALA A CA 1
ATOM 1717 C C . ALA A 1 224 ? -23.436 3.421 39.535 1.00 97.38 224 ALA A C 1
ATOM 1719 O O . ALA A 1 224 ? -24.397 2.873 40.078 1.00 97.38 224 ALA A O 1
ATOM 1720 N N . TYR A 1 225 ? -22.972 3.026 38.348 1.00 97.31 225 TYR A N 1
ATOM 1721 C CA . TYR A 1 225 ? -23.478 1.858 37.634 1.00 97.31 225 TYR A CA 1
ATOM 1722 C C . TYR A 1 225 ? -23.145 0.558 38.373 1.00 97.31 225 TYR A C 1
ATOM 1724 O O . TYR A 1 225 ? -24.046 -0.235 38.638 1.00 97.31 225 TYR A O 1
ATOM 1732 N N . ASP A 1 226 ? -21.892 0.383 38.790 1.00 97.44 226 ASP A N 1
ATOM 1733 C CA . ASP A 1 226 ? -21.432 -0.803 39.517 1.00 97.44 226 ASP A CA 1
ATOM 1734 C C . ASP A 1 226 ? -22.178 -0.965 40.845 1.00 97.44 226 ASP A C 1
ATOM 1736 O O . ASP A 1 226 ? -22.605 -2.064 41.202 1.00 97.44 226 ASP A O 1
ATOM 1740 N N . ARG A 1 227 ? -22.446 0.146 41.544 1.00 97.88 227 ARG A N 1
ATOM 1741 C CA . ARG A 1 227 ? -23.280 0.139 42.749 1.00 97.88 227 ARG A CA 1
ATOM 1742 C C . ARG A 1 227 ? -24.702 -0.343 42.462 1.00 97.88 227 ARG A C 1
ATOM 1744 O O . ARG A 1 227 ? -25.212 -1.183 43.196 1.00 97.88 227 ARG A O 1
ATOM 1751 N N . LYS A 1 228 ? -25.334 0.140 41.387 1.00 97.88 228 LYS A N 1
ATOM 1752 C CA . LYS A 1 228 ? -26.676 -0.322 40.989 1.00 97.88 228 LYS A CA 1
ATOM 1753 C C . LYS A 1 228 ? -26.686 -1.812 40.648 1.00 97.88 228 LYS A C 1
ATOM 1755 O O . LYS A 1 228 ? -27.649 -2.492 40.990 1.00 97.88 228 LYS A O 1
ATOM 1760 N N . GLN A 1 229 ? -25.633 -2.310 40.000 1.00 97.38 229 GLN A N 1
ATOM 1761 C CA . GLN A 1 229 ? -25.487 -3.733 39.689 1.00 97.38 229 GLN A CA 1
ATOM 1762 C C . GLN A 1 229 ? -25.359 -4.574 40.963 1.00 97.38 229 GLN A C 1
ATOM 1764 O O . GLN A 1 229 ? -26.088 -5.550 41.122 1.00 97.38 229 GLN A O 1
ATOM 1769 N N . ALA A 1 230 ? -24.516 -4.157 41.910 1.00 97.88 230 ALA A N 1
ATOM 1770 C CA . ALA A 1 230 ? -24.376 -4.831 43.199 1.00 97.88 230 ALA A CA 1
ATOM 1771 C C . ALA A 1 230 ? -25.689 -4.827 44.003 1.00 97.88 230 ALA A C 1
ATOM 1773 O O . ALA A 1 230 ? -26.087 -5.854 44.550 1.00 97.88 230 ALA A O 1
ATOM 1774 N N . ASP A 1 231 ? -26.400 -3.696 44.026 1.00 97.88 231 ASP A N 1
ATOM 1775 C CA . ASP A 1 231 ? -27.698 -3.581 44.694 1.00 97.88 231 ASP A CA 1
ATOM 1776 C C . ASP A 1 231 ? -28.758 -4.483 44.043 1.00 97.88 231 ASP A C 1
ATOM 1778 O O . ASP A 1 231 ? -29.598 -5.061 44.736 1.00 97.88 231 ASP A O 1
ATOM 1782 N N . TYR A 1 232 ? -28.741 -4.611 42.714 1.00 98.06 232 TYR A N 1
ATOM 1783 C CA . TYR A 1 232 ? -29.638 -5.509 41.992 1.00 98.06 232 TYR A CA 1
ATOM 1784 C C . TYR A 1 232 ? -29.317 -6.978 42.281 1.00 98.06 232 TYR A C 1
ATOM 1786 O O . TYR A 1 232 ? -30.225 -7.738 42.614 1.00 98.06 232 TYR A O 1
ATOM 1794 N N . GLN A 1 233 ? -28.038 -7.356 42.246 1.00 97.56 233 GLN A N 1
ATOM 1795 C CA . GLN A 1 233 ? -27.603 -8.712 42.571 1.00 97.56 233 GLN A CA 1
ATOM 1796 C C . GLN A 1 233 ? -27.998 -9.094 43.999 1.00 97.56 233 GLN A C 1
ATOM 1798 O O . GLN A 1 233 ? -28.610 -10.135 44.214 1.00 97.56 233 GLN A O 1
ATOM 1803 N N . LYS A 1 234 ? -27.770 -8.196 44.964 1.00 98.31 234 LYS A N 1
ATOM 1804 C CA . LYS A 1 234 ? -28.179 -8.413 46.353 1.00 98.31 234 LYS A CA 1
ATOM 1805 C C . LYS A 1 234 ? -29.684 -8.655 46.483 1.00 98.31 234 LYS A C 1
ATOM 1807 O O . LYS A 1 234 ? -30.099 -9.524 47.238 1.00 98.31 234 LYS A O 1
ATOM 1812 N N . LYS A 1 235 ? -30.515 -7.920 45.736 1.00 97.94 235 LYS A N 1
ATOM 1813 C CA . LYS A 1 235 ? -31.972 -8.137 45.738 1.00 97.94 235 LYS A CA 1
ATOM 1814 C C . LYS A 1 235 ? -32.354 -9.515 45.201 1.00 97.94 235 LYS A C 1
ATOM 1816 O O . LYS A 1 235 ? -33.305 -10.101 45.712 1.00 97.94 235 LYS A O 1
ATOM 1821 N N . LEU A 1 236 ? -31.645 -10.019 44.191 1.00 98.19 236 LEU A N 1
ATOM 1822 C CA . LEU A 1 236 ? -31.863 -11.370 43.673 1.00 98.19 236 LEU A CA 1
ATOM 1823 C C . LEU A 1 236 ? -31.465 -12.428 44.704 1.00 98.19 236 LEU A C 1
ATOM 1825 O O . LEU A 1 236 ? -32.239 -13.352 44.943 1.00 98.19 236 LEU A O 1
ATOM 1829 N N . ASP A 1 237 ? -30.316 -12.257 45.356 1.00 97.94 237 ASP A N 1
ATOM 1830 C CA . ASP A 1 237 ? -29.834 -13.183 46.383 1.00 97.94 237 ASP A CA 1
ATOM 1831 C C . ASP A 1 237 ? -30.767 -13.194 47.605 1.00 97.94 237 ASP A C 1
ATOM 1833 O O . ASP A 1 237 ? -31.158 -14.258 48.085 1.00 97.94 237 ASP A O 1
ATOM 1837 N N . ASP A 1 238 ? -31.210 -12.016 48.057 1.00 97.62 238 ASP A N 1
ATOM 1838 C CA . ASP A 1 238 ? -32.183 -11.873 49.143 1.00 97.62 238 ASP A CA 1
ATOM 1839 C C . ASP A 1 238 ? -33.526 -12.531 48.780 1.00 97.62 238 ASP A C 1
ATOM 1841 O O . ASP A 1 238 ? -34.158 -13.171 49.624 1.00 97.62 238 ASP A O 1
ATOM 1845 N N . ALA A 1 239 ? -33.984 -12.390 47.532 1.00 97.75 239 ALA A N 1
ATOM 1846 C CA . ALA A 1 239 ? -35.207 -13.035 47.059 1.00 97.75 239 ALA A CA 1
ATOM 1847 C C . ALA A 1 239 ? -35.058 -14.563 46.985 1.00 97.75 239 ALA A C 1
ATOM 1849 O O . ALA A 1 239 ? -35.963 -15.285 47.405 1.00 97.75 239 ALA A O 1
ATOM 1850 N N . ALA A 1 240 ? -33.913 -15.063 46.513 1.00 98.06 240 ALA A N 1
ATOM 1851 C CA . ALA A 1 240 ? -33.609 -16.490 46.475 1.00 98.06 240 ALA A CA 1
ATOM 1852 C C . ALA A 1 240 ? -33.529 -17.091 47.887 1.00 98.06 240 ALA A C 1
ATOM 1854 O O . ALA A 1 240 ? -34.101 -18.152 48.138 1.00 98.06 240 ALA A O 1
ATOM 1855 N N . ALA A 1 241 ? -32.889 -16.390 48.829 1.00 97.81 241 ALA A N 1
ATOM 1856 C CA . ALA A 1 241 ? -32.799 -16.803 50.226 1.00 97.81 241 ALA A CA 1
ATOM 1857 C C . ALA A 1 241 ? -34.184 -16.889 50.883 1.00 97.81 241 ALA A C 1
ATOM 1859 O O . ALA A 1 241 ? -34.492 -17.890 51.532 1.00 97.81 241 ALA A O 1
ATOM 1860 N N . ARG A 1 242 ? -35.046 -15.886 50.659 1.00 97.81 242 ARG A N 1
ATOM 1861 C CA . ARG A 1 242 ? -36.443 -15.916 51.128 1.00 97.81 242 ARG A CA 1
ATOM 1862 C C . ARG A 1 242 ? -37.218 -17.071 50.507 1.00 97.81 242 ARG A C 1
ATOM 1864 O O . ARG A 1 242 ? -37.851 -17.823 51.233 1.00 97.81 242 ARG A O 1
ATOM 1871 N N . GLY A 1 243 ? -37.101 -17.278 49.195 1.00 97.25 243 GLY A N 1
ATOM 1872 C CA . GLY A 1 243 ? -37.752 -18.398 48.514 1.00 97.25 243 GLY A CA 1
ATOM 1873 C C . GLY A 1 243 ? -37.315 -19.765 49.054 1.00 97.25 243 GLY A C 1
ATOM 1874 O O . GLY A 1 243 ? -38.152 -20.646 49.248 1.00 97.25 243 GLY A O 1
ATOM 1875 N N . ALA A 1 244 ? -36.024 -19.933 49.354 1.00 97.75 244 ALA A N 1
ATOM 1876 C CA . ALA A 1 244 ? -35.494 -21.147 49.968 1.00 97.75 244 ALA A CA 1
ATOM 1877 C C . ALA A 1 244 ? -35.997 -21.341 51.407 1.00 97.75 244 ALA A C 1
ATOM 1879 O O . ALA A 1 244 ? -36.304 -22.465 51.803 1.00 97.75 244 ALA A O 1
ATOM 1880 N N . GLN A 1 245 ? -36.106 -20.262 52.187 1.00 97.19 245 GLN A N 1
ATOM 1881 C CA . GLN A 1 245 ? -36.672 -20.311 53.533 1.00 97.19 245 GLN A CA 1
ATOM 1882 C C . GLN A 1 245 ? -38.162 -20.675 53.498 1.00 97.19 245 GLN A C 1
ATOM 1884 O O . GLN A 1 245 ? -38.575 -21.606 54.184 1.00 97.19 245 GLN A O 1
ATOM 1889 N N . ASP A 1 246 ? -38.942 -20.038 52.627 1.00 98.12 246 ASP A N 1
ATOM 1890 C CA . ASP A 1 246 ? -40.367 -20.327 52.450 1.00 98.12 246 ASP A CA 1
ATOM 1891 C C . ASP A 1 246 ? -40.618 -21.761 51.957 1.00 98.12 246 ASP A C 1
ATOM 1893 O O . ASP A 1 246 ? -41.677 -22.334 52.221 1.00 98.12 246 ASP A O 1
ATOM 1897 N N . ALA A 1 247 ? -39.686 -22.348 51.197 1.00 97.25 247 ALA A N 1
ATOM 1898 C CA . ALA A 1 247 ? -39.742 -23.759 50.816 1.00 97.25 247 ALA A CA 1
ATOM 1899 C C . ALA A 1 247 ? -39.538 -24.669 52.038 1.00 97.25 247 ALA A C 1
ATOM 1901 O O . ALA A 1 247 ? -40.386 -25.515 52.307 1.00 97.25 247 ALA A O 1
ATOM 1902 N N . ARG A 1 248 ? -38.500 -24.417 52.849 1.00 97.50 248 ARG A N 1
ATOM 1903 C CA . ARG A 1 248 ? -38.250 -25.168 54.095 1.00 97.50 248 ARG A CA 1
ATOM 1904 C C . ARG A 1 248 ? -39.412 -25.065 55.080 1.00 97.50 248 ARG A C 1
ATOM 1906 O O . ARG A 1 248 ? -39.785 -26.057 55.698 1.00 97.50 248 ARG A O 1
ATOM 1913 N N . ASP A 1 249 ? -40.006 -23.882 55.211 1.00 97.81 249 ASP A N 1
ATOM 1914 C CA . ASP A 1 249 ? -41.157 -23.668 56.089 1.00 97.81 249 ASP A CA 1
ATOM 1915 C C . ASP A 1 249 ? -42.399 -24.421 55.596 1.00 97.81 249 ASP A C 1
ATOM 1917 O O . ASP A 1 249 ? -43.205 -24.889 56.406 1.00 97.81 249 ASP A O 1
ATOM 1921 N N . ARG A 1 250 ? -42.571 -24.557 54.275 1.00 98.12 250 ARG A N 1
ATOM 1922 C CA . ARG A 1 250 ? -43.634 -25.382 53.685 1.00 98.12 250 ARG A CA 1
ATOM 1923 C C . ARG A 1 250 ? -43.406 -26.864 53.956 1.00 98.12 250 ARG A C 1
ATOM 1925 O O . ARG A 1 250 ? -44.345 -27.515 54.409 1.00 98.12 250 ARG A O 1
ATOM 1932 N N . ASP A 1 251 ? -42.185 -27.355 53.773 1.00 97.94 251 ASP A N 1
ATOM 1933 C CA . ASP A 1 251 ? -41.829 -28.751 54.046 1.00 97.94 251 ASP A CA 1
ATOM 1934 C C . ASP A 1 251 ? -42.032 -29.087 55.533 1.00 97.94 251 ASP A C 1
ATOM 1936 O O . ASP A 1 251 ? -42.748 -30.028 55.870 1.00 97.94 251 ASP A O 1
ATOM 1940 N N . ALA A 1 252 ? -41.549 -28.236 56.444 1.00 97.88 252 ALA A N 1
ATOM 1941 C CA . ALA A 1 252 ? -41.740 -28.418 57.884 1.00 97.88 252 ALA A CA 1
ATOM 1942 C C . ALA A 1 252 ? -43.224 -28.386 58.303 1.00 97.88 252 ALA A C 1
ATOM 1944 O O . ALA A 1 252 ? -43.640 -29.086 59.231 1.00 97.88 252 ALA A O 1
ATOM 1945 N N . LYS A 1 253 ? -44.056 -27.567 57.642 1.00 97.81 253 LYS A N 1
ATOM 1946 C CA . LYS A 1 253 ? -45.512 -27.566 57.868 1.00 97.81 253 LYS A CA 1
ATOM 1947 C C . LYS A 1 253 ? -46.168 -28.842 57.342 1.00 97.81 253 LYS A C 1
ATOM 1949 O O . LYS A 1 253 ? -47.053 -29.363 58.022 1.00 97.81 253 LYS A O 1
ATOM 1954 N N . ALA A 1 254 ? -45.742 -29.339 56.181 1.00 98.00 254 ALA A N 1
ATOM 1955 C CA . ALA A 1 254 ? -46.224 -30.596 55.619 1.00 98.00 254 ALA A CA 1
ATOM 1956 C C . ALA A 1 254 ? -45.888 -31.775 56.547 1.00 98.00 254 ALA A C 1
ATOM 1958 O O . ALA A 1 254 ? -46.795 -32.503 56.946 1.00 98.00 254 ALA A O 1
ATOM 1959 N N . GLU A 1 255 ? -44.642 -31.881 57.017 1.00 97.50 255 GLU A N 1
ATOM 1960 C CA . GLU A 1 255 ? -44.213 -32.915 57.972 1.00 97.50 255 GLU A CA 1
ATOM 1961 C C . GLU A 1 255 ? -45.021 -32.880 59.277 1.00 97.50 255 GLU A C 1
ATOM 1963 O O . GLU A 1 255 ? -45.447 -33.920 59.784 1.00 97.50 255 GLU A O 1
ATOM 1968 N N . ARG A 1 256 ? -45.286 -31.682 59.821 1.00 97.88 256 ARG A N 1
ATOM 1969 C CA . ARG A 1 256 ? -46.133 -31.519 61.017 1.00 97.88 256 ARG A CA 1
ATOM 1970 C C . ARG A 1 256 ? -47.570 -31.961 60.773 1.00 97.88 256 ARG A C 1
ATOM 1972 O O . ARG A 1 256 ? -48.191 -32.524 61.673 1.00 97.88 256 ARG A O 1
ATOM 1979 N N . TYR A 1 257 ? -48.113 -31.679 59.592 1.00 97.94 257 TYR A N 1
ATOM 1980 C CA . TYR A 1 257 ? -49.455 -32.114 59.230 1.00 97.94 257 TYR A CA 1
ATOM 1981 C C . TYR A 1 257 ? -49.523 -33.639 59.106 1.00 97.94 257 TYR A C 1
ATOM 1983 O O . TYR A 1 257 ? -50.417 -34.254 59.683 1.00 97.94 257 TYR A O 1
ATOM 1991 N N . GLU A 1 258 ? -48.548 -34.260 58.444 1.00 97.38 258 GLU A N 1
ATOM 1992 C CA . GLU A 1 258 ? -48.449 -35.718 58.342 1.00 97.38 258 GLU A CA 1
ATOM 1993 C C . GLU A 1 258 ? -48.269 -36.391 59.706 1.00 97.38 258 GLU A C 1
ATOM 1995 O O . GLU A 1 258 ? -48.928 -37.391 59.983 1.00 97.38 258 GLU A O 1
ATOM 2000 N N . ALA A 1 259 ? -47.430 -35.836 60.585 1.00 97.56 259 ALA A N 1
ATOM 2001 C CA . ALA A 1 259 ? -47.279 -36.327 61.953 1.00 97.56 259 ALA A CA 1
ATOM 2002 C C . ALA A 1 259 ? -48.613 -36.285 62.706 1.00 97.56 259 ALA A C 1
ATOM 2004 O O . ALA A 1 259 ? -49.016 -37.279 63.297 1.00 97.56 259 ALA A O 1
ATOM 2005 N N . LYS A 1 260 ? -49.362 -35.182 62.586 1.00 97.88 260 LYS A N 1
ATOM 2006 C CA . LYS A 1 260 ? -50.688 -35.057 63.200 1.00 97.88 260 LYS A CA 1
ATOM 2007 C C . LYS A 1 260 ? -51.686 -36.086 62.666 1.00 97.88 260 LYS A C 1
ATOM 2009 O O . LYS A 1 260 ? -52.526 -36.561 63.423 1.00 97.88 260 LYS A O 1
ATOM 2014 N N . GLN A 1 261 ? -51.603 -36.422 61.378 1.00 97.12 261 GLN A N 1
ATOM 2015 C CA . GLN A 1 261 ? -52.435 -37.468 60.781 1.00 97.12 261 GLN A CA 1
ATOM 2016 C C . GLN A 1 261 ? -52.064 -38.861 61.309 1.00 97.12 261 GLN A C 1
ATOM 2018 O O . GLN A 1 261 ? -52.960 -39.649 61.607 1.00 97.12 261 GLN A O 1
ATOM 2023 N N . ARG A 1 262 ? -50.765 -39.153 61.477 1.00 97.31 262 ARG A N 1
ATOM 2024 C CA . ARG A 1 262 ? -50.292 -40.406 62.091 1.00 97.31 262 ARG A CA 1
ATOM 2025 C C . ARG A 1 262 ? -50.753 -40.525 63.543 1.00 97.31 262 ARG A C 1
ATOM 2027 O O . ARG A 1 262 ? -51.402 -41.511 63.872 1.00 97.31 262 ARG A O 1
ATOM 2034 N N . ASP A 1 263 ? -50.541 -39.490 64.353 1.00 96.81 263 ASP A N 1
ATOM 2035 C CA . ASP A 1 263 ? -50.975 -39.458 65.756 1.00 96.81 263 ASP A CA 1
ATOM 2036 C C . ASP A 1 263 ? -52.497 -39.641 65.881 1.00 96.81 263 ASP A C 1
ATOM 2038 O O . ASP A 1 263 ? -52.982 -40.373 66.743 1.00 96.81 263 ASP A O 1
ATOM 2042 N N . ALA A 1 264 ? -53.277 -39.006 64.997 1.00 95.88 264 ALA A N 1
ATOM 2043 C CA . ALA A 1 264 ? -54.728 -39.168 64.977 1.00 95.88 264 ALA A CA 1
ATOM 2044 C C . ALA A 1 264 ? -55.148 -40.607 64.626 1.00 95.88 264 ALA A C 1
ATOM 2046 O O . ALA A 1 264 ? -56.076 -41.134 65.244 1.00 95.88 264 ALA A O 1
ATOM 2047 N N . ALA A 1 265 ? -54.473 -41.254 63.670 1.00 96.44 265 ALA A N 1
ATOM 2048 C CA . ALA A 1 265 ? -54.731 -42.646 63.304 1.00 96.44 265 ALA A CA 1
ATOM 2049 C C . ALA A 1 265 ? -54.344 -43.621 64.430 1.00 96.44 265 ALA A C 1
ATOM 2051 O O . ALA A 1 265 ? -55.112 -44.536 64.738 1.00 96.44 265 ALA A O 1
ATOM 2052 N N . GLU A 1 266 ? -53.202 -43.400 65.085 1.00 96.12 266 GLU A N 1
ATOM 2053 C CA . GLU A 1 266 ? -52.765 -44.175 66.251 1.00 96.12 266 GLU A CA 1
ATOM 2054 C C . GLU A 1 266 ? -53.757 -44.043 67.407 1.00 96.12 266 GLU A C 1
ATOM 2056 O O . GLU A 1 266 ? -54.193 -45.051 67.965 1.00 96.12 266 GLU A O 1
ATOM 2061 N N . HIS A 1 267 ? -54.205 -42.822 67.710 1.00 97.25 267 HIS A N 1
ATOM 2062 C CA . HIS A 1 267 ? -55.191 -42.592 68.760 1.00 97.25 267 HIS A CA 1
ATOM 2063 C C . HIS A 1 267 ? -56.535 -43.267 68.452 1.00 97.25 267 HIS A C 1
ATOM 2065 O O . HIS A 1 267 ? -57.139 -43.887 69.328 1.00 97.25 267 HIS A O 1
ATOM 2071 N N . GLN A 1 268 ? -57.003 -43.209 67.201 1.00 95.31 268 GLN A N 1
ATOM 2072 C CA . GLN A 1 268 ? -58.206 -43.934 66.785 1.00 95.31 268 GLN A CA 1
ATOM 2073 C C . GLN A 1 268 ? -58.047 -45.451 66.959 1.00 95.31 268 GLN A C 1
ATOM 2075 O O . GLN A 1 268 ? -58.962 -46.101 67.471 1.00 95.31 268 GLN A O 1
ATOM 2080 N N . ALA A 1 269 ? -56.900 -46.017 66.573 1.00 96.62 269 ALA A N 1
ATOM 2081 C CA . ALA A 1 269 ? -56.612 -47.439 66.745 1.00 96.62 269 ALA A CA 1
ATOM 2082 C C . ALA A 1 269 ? -56.560 -47.837 68.230 1.00 96.62 269 ALA A C 1
ATOM 2084 O O . ALA A 1 269 ? -57.132 -48.860 68.611 1.00 96.62 269 ALA A O 1
ATOM 2085 N N . GLU A 1 270 ? -55.950 -47.008 69.078 1.00 96.44 270 GLU A N 1
ATOM 2086 C CA . GLU A 1 270 ? -55.885 -47.214 70.524 1.00 96.44 270 GLU A CA 1
ATOM 2087 C C . GLU A 1 270 ? -57.282 -47.194 71.160 1.00 96.44 270 GLU A C 1
ATOM 2089 O O . GLU A 1 270 ? -57.637 -48.093 71.926 1.00 96.44 270 GLU A O 1
ATOM 2094 N N . VAL A 1 271 ? -58.114 -46.209 70.807 1.00 96.81 271 VAL A N 1
ATOM 2095 C CA . VAL A 1 271 ? -59.498 -46.120 71.292 1.00 96.81 271 VAL A CA 1
ATOM 2096 C C . VAL A 1 271 ? -60.304 -47.344 70.850 1.00 96.81 271 VAL A C 1
ATOM 2098 O O . VAL A 1 271 ? -61.001 -47.942 71.672 1.00 96.81 271 VAL A O 1
ATOM 2101 N N . GLN A 1 272 ? -60.180 -47.775 69.590 1.00 95.25 272 GLN A N 1
ATOM 2102 C CA . GLN A 1 272 ? -60.837 -48.994 69.105 1.00 95.25 272 GLN A CA 1
ATOM 2103 C C . GLN A 1 272 ? -60.336 -50.256 69.824 1.00 95.25 272 GLN A C 1
ATOM 2105 O O . GLN A 1 272 ? -61.136 -51.144 70.124 1.00 95.25 272 GLN A O 1
ATOM 2110 N N . ALA A 1 273 ? -59.039 -50.354 70.130 1.00 94.62 273 ALA A N 1
ATOM 2111 C CA . ALA A 1 273 ? -58.476 -51.467 70.894 1.00 94.62 273 ALA A CA 1
ATOM 2112 C C . ALA A 1 273 ? -59.032 -51.501 72.325 1.00 94.62 273 ALA A C 1
ATOM 2114 O O . ALA A 1 273 ? -59.521 -52.546 72.756 1.00 94.62 273 ALA A O 1
ATOM 2115 N N . ARG A 1 274 ? -59.074 -50.352 73.018 1.00 94.06 274 ARG A N 1
ATOM 2116 C CA . ARG A 1 274 ? -59.693 -50.231 74.351 1.00 94.06 274 ARG A CA 1
ATOM 2117 C C . ARG A 1 274 ? -61.175 -50.608 74.333 1.00 94.06 274 ARG A C 1
ATOM 2119 O O . ARG A 1 274 ? -61.646 -51.273 75.252 1.00 94.06 274 ARG A O 1
ATOM 2126 N N . GLN A 1 275 ? -61.919 -50.226 73.292 1.00 92.81 275 GLN A N 1
ATOM 2127 C CA . GLN A 1 275 ? -63.325 -50.619 73.131 1.00 92.81 275 GLN A CA 1
ATOM 2128 C C . GLN A 1 275 ? -63.485 -52.132 72.944 1.00 92.81 275 GLN A C 1
ATOM 2130 O O . GLN A 1 275 ? -64.350 -52.736 73.579 1.00 92.81 275 GLN A O 1
ATOM 2135 N N . LYS A 1 276 ? -62.644 -52.762 72.113 1.00 94.50 276 LYS A N 1
ATOM 2136 C CA . LYS A 1 276 ? -62.647 -54.221 71.919 1.00 94.50 276 LYS A CA 1
ATOM 2137 C C . LYS A 1 276 ? -62.288 -54.956 73.207 1.00 94.50 276 LYS A C 1
ATOM 2139 O O . LYS A 1 276 ? -62.980 -55.900 73.569 1.00 94.50 276 LYS A O 1
ATOM 2144 N N . GLU A 1 277 ? -61.262 -54.504 73.924 1.00 92.81 277 GLU A N 1
ATOM 2145 C CA . GLU A 1 277 ? -60.868 -55.082 75.211 1.00 92.81 277 GLU A CA 1
ATOM 2146 C C . GLU A 1 277 ? -61.992 -54.953 76.249 1.00 92.81 277 GLU A C 1
ATOM 2148 O O . GLU A 1 277 ? -62.332 -55.927 76.923 1.00 92.81 277 GLU A O 1
ATOM 2153 N N . ALA A 1 278 ? -62.644 -53.788 76.327 1.00 91.31 278 ALA A N 1
ATOM 2154 C CA . ALA A 1 278 ? -63.809 -53.590 77.182 1.00 91.31 278 ALA A CA 1
ATOM 2155 C C . ALA A 1 278 ? -64.969 -54.526 76.797 1.00 91.31 278 ALA A C 1
ATOM 2157 O O . ALA A 1 278 ? -65.571 -55.129 77.684 1.00 91.31 278 ALA A O 1
ATOM 2158 N N . ALA A 1 279 ? -65.257 -54.707 75.502 1.00 90.56 279 ALA A N 1
ATOM 2159 C CA . ALA A 1 279 ? -66.291 -55.627 75.024 1.00 90.56 279 ALA A CA 1
ATOM 2160 C C . ALA A 1 279 ? -65.970 -57.095 75.354 1.00 90.56 279 ALA A C 1
ATOM 2162 O O . ALA A 1 279 ? -66.844 -57.815 75.835 1.00 90.56 279 ALA A O 1
ATOM 2163 N N . VAL A 1 280 ? -64.717 -57.530 75.175 1.00 92.75 280 VAL A N 1
ATOM 2164 C CA . VAL A 1 280 ? -64.258 -58.876 75.562 1.00 92.75 280 VAL A CA 1
ATOM 2165 C C . VAL A 1 280 ? -64.392 -59.074 77.070 1.00 92.75 280 VAL A C 1
ATOM 2167 O O . VAL A 1 280 ? -64.924 -60.089 77.513 1.00 92.75 280 VAL A O 1
ATOM 2170 N N . LYS A 1 281 ? -63.988 -58.087 77.878 1.00 92.56 281 LYS A N 1
ATOM 2171 C CA . LYS A 1 281 ? -64.126 -58.140 79.339 1.00 92.56 281 LYS A CA 1
ATOM 2172 C C . LYS A 1 281 ? -65.592 -58.207 79.780 1.00 92.56 281 LYS A C 1
ATOM 2174 O O . LYS A 1 281 ? -65.901 -58.911 80.738 1.00 92.56 281 LYS A O 1
ATOM 2179 N N . GLN A 1 282 ? -66.499 -57.518 79.084 1.00 86.19 282 GLN A N 1
ATOM 2180 C CA . GLN A 1 282 ? -67.946 -57.623 79.317 1.00 86.19 282 GLN A CA 1
ATOM 2181 C C . GLN A 1 282 ? -68.487 -59.009 78.936 1.00 86.19 282 GLN A C 1
ATOM 2183 O O . GLN A 1 282 ? -69.230 -59.602 79.712 1.00 86.19 282 GLN A O 1
ATOM 2188 N N . GLN A 1 283 ? -68.069 -59.571 77.796 1.00 87.75 283 GLN A N 1
ATOM 2189 C CA . GLN A 1 283 ? -68.438 -60.936 77.402 1.00 87.75 283 GLN A CA 1
ATOM 2190 C C . GLN A 1 283 ? -67.935 -61.980 78.408 1.00 87.75 283 GLN A C 1
ATOM 2192 O O . GLN A 1 283 ? -68.684 -62.882 78.772 1.00 87.75 283 GLN A O 1
ATOM 2197 N N . GLN A 1 284 ? -66.704 -61.836 78.908 1.00 88.56 284 GLN A N 1
ATOM 2198 C CA . GLN A 1 284 ? -66.152 -62.708 79.948 1.00 88.56 284 GLN 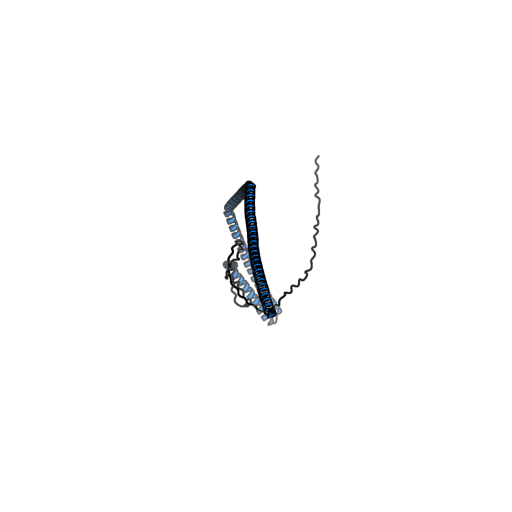A CA 1
ATOM 2199 C C . GLN A 1 284 ? -66.956 -62.626 81.250 1.00 88.56 284 GLN A C 1
ATOM 2201 O O . GLN A 1 284 ? -67.272 -63.662 81.829 1.00 88.56 284 GLN A O 1
ATOM 2206 N N . ARG A 1 285 ? -67.341 -61.419 81.691 1.00 88.88 285 ARG A N 1
ATOM 2207 C CA . ARG A 1 285 ? -68.207 -61.241 82.870 1.00 88.88 285 ARG A CA 1
ATOM 2208 C C . ARG A 1 285 ? -69.582 -61.880 82.675 1.00 88.88 285 ARG A C 1
ATOM 2210 O O . ARG A 1 285 ? -70.031 -62.597 83.557 1.00 88.88 285 ARG A O 1
ATOM 2217 N N . ALA A 1 286 ? -70.207 -61.705 81.510 1.00 85.56 286 ALA A N 1
ATOM 2218 C CA . ALA A 1 286 ? -71.492 -62.335 81.201 1.00 85.56 286 ALA A CA 1
ATOM 2219 C C . ALA A 1 286 ? -71.408 -63.874 81.182 1.00 85.56 286 ALA A C 1
ATOM 2221 O O . ALA A 1 286 ? -72.318 -64.546 81.663 1.00 85.56 286 ALA A O 1
ATOM 2222 N N . GLN A 1 287 ? -70.312 -64.443 80.664 1.00 86.31 287 GLN A N 1
ATOM 2223 C CA . GLN A 1 287 ? -70.068 -65.890 80.705 1.00 86.31 287 GLN A CA 1
ATOM 2224 C C . GLN A 1 287 ? -69.850 -66.399 82.135 1.00 86.31 287 GLN A C 1
ATOM 2226 O O . GLN A 1 287 ? -70.382 -67.450 82.482 1.00 86.31 287 GLN A O 1
ATOM 2231 N N . GLN A 1 288 ? -69.114 -65.654 82.968 1.00 86.19 288 GLN A N 1
ATOM 2232 C CA . GLN A 1 288 ? -68.932 -65.979 84.387 1.00 86.19 288 GLN A CA 1
ATOM 2233 C C . GLN A 1 288 ? -70.265 -65.941 85.143 1.00 86.19 288 GLN A C 1
ATOM 2235 O O . GLN A 1 288 ? -70.618 -66.919 85.789 1.00 86.19 288 GLN A O 1
ATOM 2240 N N . GLU A 1 289 ? -71.065 -64.885 84.976 1.00 85.06 289 GLU A N 1
ATOM 2241 C CA . GLU A 1 289 ? -72.391 -64.786 85.597 1.00 85.06 289 GLU A CA 1
ATOM 2242 C C . GLU A 1 289 ? -73.346 -65.897 85.128 1.00 85.06 289 GLU A C 1
ATOM 2244 O O . GLU A 1 289 ? -74.131 -66.418 85.922 1.00 85.06 289 GLU A O 1
ATOM 2249 N N . ALA A 1 290 ? -73.291 -66.292 83.850 1.00 83.38 290 ALA A N 1
ATOM 2250 C CA . ALA A 1 290 ? -74.072 -67.416 83.333 1.00 83.38 290 ALA A CA 1
ATOM 2251 C C . ALA A 1 290 ? -73.619 -68.760 83.931 1.00 83.38 290 ALA A C 1
ATOM 2253 O O . ALA A 1 290 ? -74.467 -69.580 84.287 1.00 83.38 290 ALA A O 1
ATOM 2254 N N . ALA A 1 291 ? -72.308 -68.972 84.085 1.00 83.94 291 ALA A N 1
ATOM 2255 C CA . ALA A 1 291 ? -71.755 -70.156 84.739 1.00 83.94 291 ALA A CA 1
ATOM 2256 C C . ALA A 1 291 ? -72.135 -70.216 86.230 1.00 83.94 291 ALA A C 1
ATOM 2258 O O . ALA A 1 291 ? -72.567 -71.267 86.705 1.00 83.94 291 ALA A O 1
ATOM 2259 N N . ASP A 1 292 ? -72.070 -69.089 86.945 1.00 83.81 292 ASP A N 1
ATOM 2260 C CA . ASP A 1 292 ? -72.474 -68.987 88.352 1.00 83.81 292 ASP A CA 1
ATOM 2261 C C . ASP A 1 292 ? -73.977 -69.260 88.535 1.00 83.81 292 ASP A C 1
ATOM 2263 O O . ASP A 1 292 ? -74.376 -69.978 89.457 1.00 83.81 292 ASP A O 1
ATOM 2267 N N . ARG A 1 293 ? -74.827 -68.744 87.631 1.00 83.62 293 ARG A N 1
ATOM 2268 C CA . ARG A 1 293 ? -76.271 -69.050 87.613 1.00 83.62 293 ARG A CA 1
ATOM 2269 C C . ARG A 1 293 ? -76.532 -70.533 87.363 1.00 83.62 293 ARG A C 1
ATOM 2271 O O . ARG A 1 293 ? -77.306 -71.131 88.108 1.00 83.62 293 ARG A O 1
ATOM 2278 N N . ALA A 1 294 ? -75.863 -71.132 86.377 1.00 81.12 294 ALA A N 1
ATOM 2279 C CA . ALA A 1 294 ? -75.982 -72.562 86.097 1.00 81.12 294 ALA A CA 1
ATOM 2280 C C . ALA A 1 294 ? -75.554 -73.413 87.307 1.00 81.12 294 ALA A C 1
ATOM 2282 O O . ALA A 1 294 ? -76.233 -74.378 87.654 1.00 81.12 294 ALA A O 1
ATOM 2283 N N . HIS A 1 295 ? -74.483 -73.024 88.009 1.00 83.38 295 HIS A N 1
ATOM 2284 C CA . HIS A 1 295 ? -74.041 -73.702 89.227 1.00 83.38 295 HIS A CA 1
ATOM 2285 C C . HIS A 1 295 ? -75.057 -73.572 90.376 1.00 83.38 295 HIS A C 1
ATOM 2287 O O . HIS A 1 295 ? -75.367 -74.561 91.043 1.00 83.38 295 HIS A O 1
ATOM 2293 N N . GLN A 1 296 ? -75.643 -72.384 90.580 1.00 81.50 296 GLN A N 1
ATOM 2294 C CA . GLN A 1 296 ? -76.727 -72.186 91.551 1.00 81.50 296 GLN A CA 1
ATOM 2295 C C . GLN A 1 296 ? -77.963 -73.037 91.240 1.00 81.50 296 GLN A C 1
ATOM 2297 O O . GLN A 1 296 ? -78.571 -73.593 92.157 1.00 81.50 296 GLN A O 1
ATOM 2302 N N . GLU A 1 297 ? -78.353 -73.146 89.970 1.00 80.94 297 GLU A N 1
ATOM 2303 C CA . GLU A 1 297 ? -79.455 -74.016 89.549 1.00 80.94 297 GLU A CA 1
ATOM 2304 C C . GLU A 1 297 ? -79.138 -75.491 89.817 1.00 80.94 297 GLU A C 1
ATOM 2306 O O . GLU A 1 297 ? -79.991 -76.218 90.327 1.00 80.94 297 GLU A O 1
ATOM 2311 N N . GLN A 1 298 ? -77.898 -75.920 89.573 1.00 80.19 298 GLN A N 1
ATOM 2312 C CA . GLN A 1 298 ? -77.441 -77.280 89.859 1.00 80.19 298 GLN A CA 1
ATOM 2313 C C . GLN A 1 298 ? -77.472 -77.597 91.365 1.00 80.19 298 GLN A C 1
ATOM 2315 O O . GLN A 1 298 ? -77.936 -78.667 91.762 1.00 80.19 298 GLN A O 1
ATOM 2320 N N . LEU A 1 299 ? -77.059 -76.652 92.217 1.00 77.31 299 LEU A N 1
ATOM 2321 C CA . LEU A 1 299 ? -77.165 -76.770 93.676 1.00 77.31 299 LEU A CA 1
ATOM 2322 C C . LEU A 1 299 ? -78.629 -76.843 94.141 1.00 77.31 299 LEU A C 1
ATOM 2324 O O . LEU A 1 299 ? -78.957 -77.663 94.998 1.00 77.31 299 LEU A O 1
ATOM 2328 N N . LYS A 1 300 ? -79.532 -76.046 93.551 1.00 78.00 300 LYS A N 1
ATOM 2329 C CA . LYS A 1 300 ? -80.978 -76.131 93.831 1.00 78.00 300 LYS A CA 1
ATOM 2330 C C . LYS A 1 300 ? -81.558 -77.489 93.427 1.00 78.00 300 LYS A C 1
ATOM 2332 O O . LYS A 1 300 ? -82.354 -78.047 94.179 1.00 78.00 300 LYS A O 1
ATOM 2337 N N . GLN A 1 301 ? -81.140 -78.048 92.289 1.00 73.69 301 GLN A N 1
ATOM 2338 C CA . GLN A 1 301 ? -81.543 -79.397 91.874 1.00 73.69 301 GLN A CA 1
ATOM 2339 C C . GLN A 1 301 ? -81.008 -80.477 92.829 1.00 73.69 301 GLN A C 1
ATOM 2341 O O . GLN A 1 301 ? -81.754 -81.392 93.171 1.00 73.69 301 GLN A O 1
ATOM 2346 N N . GLN A 1 302 ? -79.773 -80.354 93.333 1.00 68.81 302 GLN A N 1
ATOM 2347 C CA . GLN A 1 302 ? -79.248 -81.273 94.355 1.00 68.81 302 GLN A CA 1
ATOM 2348 C C . GLN A 1 302 ? -80.010 -81.172 95.688 1.00 68.81 302 GLN A C 1
ATOM 2350 O O . GLN A 1 302 ? -80.328 -82.201 96.280 1.00 68.81 302 GLN A O 1
ATOM 2355 N N . GLN A 1 303 ? -80.387 -79.969 96.136 1.00 65.62 303 GLN A N 1
ATOM 2356 C CA . GLN A 1 303 ? -81.215 -79.805 97.343 1.00 65.62 303 GLN A CA 1
ATOM 2357 C C . GLN A 1 303 ? -82.628 -80.395 97.175 1.00 65.62 303 GLN A C 1
ATOM 2359 O O . GLN A 1 303 ? -83.180 -80.971 98.114 1.00 65.62 303 GLN A O 1
ATOM 2364 N N . GLN A 1 304 ? -83.206 -80.329 95.970 1.00 60.88 304 GLN A N 1
ATOM 2365 C CA . GLN A 1 304 ? -84.481 -80.993 95.667 1.00 60.88 304 GLN A CA 1
ATOM 2366 C C . GLN A 1 304 ? -84.366 -82.525 95.601 1.00 60.88 304 GLN A C 1
ATOM 2368 O O . GLN A 1 304 ? -85.352 -83.219 95.835 1.00 60.88 304 GLN A O 1
ATOM 2373 N N . GLN A 1 305 ? -83.180 -83.070 95.313 1.00 58.47 305 GLN A N 1
ATOM 2374 C CA . GLN A 1 305 ? -82.938 -84.517 95.342 1.00 58.47 305 GLN A CA 1
ATOM 2375 C C . GLN A 1 305 ? -82.665 -85.058 96.756 1.00 58.47 305 GLN A C 1
ATOM 2377 O O . GLN A 1 305 ? -82.961 -86.219 97.002 1.00 58.47 305 GLN A O 1
ATOM 2382 N N . GLN A 1 306 ? -82.170 -84.238 97.693 1.00 56.72 306 GLN A N 1
ATOM 2383 C CA . GLN A 1 306 ? -81.966 -84.633 99.101 1.00 56.72 306 GLN A CA 1
ATOM 2384 C C . GLN A 1 306 ? -83.211 -84.475 99.999 1.00 56.72 306 GLN A C 1
ATOM 2386 O O . GLN A 1 306 ? -83.168 -84.827 101.173 1.00 56.72 306 GLN A O 1
ATOM 2391 N N . SER A 1 307 ? -84.314 -83.941 99.466 1.00 49.38 307 SER A N 1
ATOM 2392 C CA . SER A 1 307 ? -85.600 -83.763 100.170 1.00 49.38 307 SER A CA 1
ATOM 2393 C C . SER A 1 307 ? -86.670 -84.788 99.758 1.00 49.38 307 SER A C 1
ATOM 2395 O O . SER A 1 307 ? -87.857 -84.588 100.016 1.00 49.38 307 SER A O 1
ATOM 2397 N N . LYS A 1 308 ? -86.248 -85.895 99.138 1.00 49.19 308 LYS A N 1
ATOM 2398 C CA . LYS A 1 308 ? -87.049 -87.102 98.900 1.00 49.19 308 LYS A CA 1
ATOM 2399 C C . LYS A 1 308 ? -86.442 -88.273 99.653 1.00 49.19 308 LYS A C 1
ATOM 2401 O O . LYS A 1 308 ? -87.241 -89.118 100.105 1.00 49.19 308 LYS A O 1
#

Foldseek 3Di:
DDDDDDDDDDDDDDDDDDDDDDDDDDDDDDDDDDDDDDDDDDDDDDDDDDDDDDDDDDPDDDDDDDPPPPPPPPDDPDDPDDDDDDPDDVVNVVCPVVPLVVLVVVLVVLLVVLVVVLVVQLVVLVVDPCSVVSNVVSVVSSVVSVVVSVVSVVVSVVVVVVVVVVVVVVVVVVVVVVCVVCVVVVVVVVVVVVVVVVVVVVVVVVVVVVCVVCVVVVVVVVVVVVVVVVVVVVVVVVVVVVVVVVVVVVVVVVVVVVVVVVVVVVVVVVVVVVVVVVVVVVVVVVVVVVVVVVVVVVVVVVVVVVVD

Sequence (308 aa):
MSNPLAITLPTSRLSPVLPTVPVDLFATRHAARSCSRWFHPLRAAMAVLACAGFVQAATAQTPRPINPGTSVTESPLDDARATGANAASPADADADANGFGARQKALDTRSEENNYRYAVKQHDCYNDFFVNHCLNAARAAKRDVSQEIRKQQLALDDEQRLQHAQQRDQQTALKRAQYEADAPQRATTEKASAESFAEKQRQNALSEAQRTAEAPQRAQNQAAYDRKQADYQKKLDDAAARGAQDARDRDAKAERYEAKQRDAAEHQAEVQARQKEAAVKQQQRAQQEAADRAHQEQLKQQQQQQSK

Secondary structure (DSSP, 8-state):
--PPPP-PPP---PPPPPPPPP---------PPP---------------------------PPPPPPTT-------S----S-------HHHHHHHHTTHHHHHHHHHHHHHHHHHHHHHHHHHHTTSTTHHHHHHHHHHHHHHHHHHHHHHHHHHHHHHHHHHHHHHHHHHHHHHHHHHHTHHHHHHHHHHHHHHHHHHHHHHHHHHHHHHHHHHHHHHHHHHHHHHHHHHHHHHHHHHHHHHHHHHHHHHHHHHHHHHHHHHHHHHHHHHHHHHHHHHHHHHHHHHHHHHHHHHHHHHHHHHHTT-

Organism: Caballeronia sordidicola (NCBI:txid196367)

pLDDT: mean 78.54, std 23.56, range [32.53, 98.31]